Protein AF-A0A9D2ZS57-F1 (afdb_monomer)

pLDDT: mean 77.88, std 12.22, range [49.91, 93.81]

Organism: NCBI:txid2840479

Radius of gyration: 22.68 Å; Cα contacts (8 Å, |Δi|>4): 188; chains: 1; bounding box: 76×27×62 Å

Nearest PDB structures (foldseek):
  6ied-assembly1_A  TM=7.450E-01  e=1.638E-02  Bacillus subtilis subsp. subtilis str. 168

InterPro domains:
  IPR050450 COX15/CtaA Heme A synthase, prokaryotes [PTHR35457] (25-195)

Sequence (197 aa):
MPTTHTPTAGTYRPASLGEKLIPRSYTRWVKQTAWAVAIANIVLIISGGVVRLTGSGLGCDAWPRCTSDGSWTTTPEMGIHGMVEFGNRLLTFVLVAVTVIAFLAVLRVVFPERVTLGRFIWGLLVGSRSESFRAQGLGAWLESRGFVAPRSRYSDLFNLTLLLLWGIPVQAVVGGISVWLRLNPWMITAHYMLSAL

Structure (mmCIF, N/CA/C/O backbone):
data_AF-A0A9D2ZS57-F1
#
_entry.id   AF-A0A9D2ZS57-F1
#
loop_
_atom_site.group_PDB
_atom_site.id
_atom_site.type_symbol
_atom_site.label_atom_id
_atom_site.label_alt_id
_atom_site.label_comp_id
_atom_site.label_asym_id
_atom_site.label_entity_id
_atom_site.label_seq_id
_atom_site.pdbx_PDB_ins_code
_atom_site.Cartn_x
_atom_site.Cartn_y
_atom_site.Cartn_z
_atom_site.occupancy
_atom_site.B_iso_or_equiv
_atom_site.auth_seq_id
_atom_site.auth_comp_id
_atom_site.auth_asym_id
_atom_site.auth_atom_id
_atom_site.pdbx_PDB_model_num
ATOM 1 N N . MET A 1 1 ? -54.879 -4.687 34.427 1.00 52.66 1 MET A N 1
ATOM 2 C CA . MET A 1 1 ? -54.829 -3.964 33.138 1.00 52.66 1 MET A CA 1
ATOM 3 C C . MET A 1 1 ? -53.404 -4.048 32.609 1.00 52.66 1 MET A C 1
ATOM 5 O O . MET A 1 1 ? -52.515 -3.621 33.335 1.00 52.66 1 MET A O 1
ATOM 9 N N . PRO A 1 2 ? -53.151 -4.645 31.434 1.00 56.78 2 PRO A N 1
ATOM 10 C CA . PRO A 1 2 ? -51.823 -4.640 30.833 1.00 56.78 2 PRO A CA 1
ATOM 11 C C . PRO A 1 2 ? -51.592 -3.293 30.136 1.00 56.78 2 PRO A C 1
ATOM 13 O O . PRO A 1 2 ? -52.399 -2.867 29.314 1.00 56.78 2 PRO A O 1
ATOM 16 N N . THR A 1 3 ? -50.510 -2.602 30.485 1.00 56.06 3 THR A N 1
ATOM 17 C CA . THR A 1 3 ? -50.085 -1.365 29.82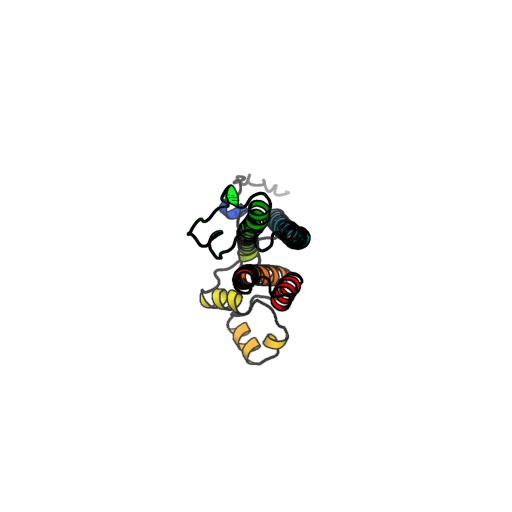4 1.00 56.06 3 THR A CA 1
ATOM 18 C C . THR A 1 3 ? -49.483 -1.702 28.461 1.00 56.06 3 THR A C 1
ATOM 20 O O . THR A 1 3 ? -48.354 -2.181 28.366 1.00 56.06 3 THR A O 1
ATOM 23 N N . THR A 1 4 ? -50.237 -1.470 27.389 1.00 54.38 4 THR A N 1
ATOM 24 C CA . THR A 1 4 ? -49.726 -1.479 26.014 1.00 54.38 4 THR A CA 1
ATOM 25 C C . THR A 1 4 ? -48.752 -0.318 25.825 1.00 54.38 4 THR A C 1
ATOM 27 O O . THR A 1 4 ? -49.162 0.833 25.700 1.00 54.38 4 THR A O 1
ATOM 30 N N . HIS A 1 5 ? -47.453 -0.615 25.802 1.00 53.47 5 HIS A N 1
ATOM 31 C CA . HIS A 1 5 ? -46.443 0.319 25.312 1.00 53.47 5 HIS A CA 1
ATOM 32 C C . HIS A 1 5 ? -46.501 0.344 23.782 1.00 53.47 5 HIS A C 1
ATOM 34 O O . HIS A 1 5 ? -46.046 -0.587 23.122 1.00 53.47 5 HIS A O 1
ATOM 40 N N . THR A 1 6 ? -47.078 1.402 23.214 1.00 61.78 6 THR A N 1
ATOM 41 C CA . THR A 1 6 ? -46.990 1.695 21.779 1.00 61.78 6 THR A CA 1
ATOM 42 C C . THR A 1 6 ? -45.524 1.966 21.424 1.00 61.78 6 THR A C 1
ATOM 44 O O . THR A 1 6 ? -44.944 2.896 21.991 1.00 61.78 6 THR A O 1
ATOM 47 N N . PRO A 1 7 ? -44.894 1.206 20.508 1.00 61.19 7 PRO A N 1
ATOM 48 C CA . PRO A 1 7 ? -43.562 1.536 20.021 1.00 61.19 7 PRO A CA 1
ATOM 49 C C . PRO A 1 7 ? -43.639 2.876 19.287 1.00 61.19 7 PRO A C 1
ATOM 51 O O . PRO A 1 7 ? -44.330 2.999 18.274 1.00 61.19 7 PRO A O 1
ATOM 54 N N . THR A 1 8 ? -42.963 3.901 19.802 1.00 61.66 8 THR A N 1
ATOM 55 C CA . THR A 1 8 ? -42.765 5.156 19.078 1.00 61.66 8 THR A CA 1
ATOM 56 C C . THR A 1 8 ? -42.057 4.834 17.767 1.00 61.66 8 THR A C 1
ATOM 58 O O . THR A 1 8 ? -40.971 4.253 17.763 1.00 61.66 8 THR A O 1
ATOM 61 N N . ALA A 1 9 ? -42.692 5.174 16.644 1.00 58.22 9 ALA A N 1
ATOM 62 C CA . ALA A 1 9 ? -42.120 5.022 15.315 1.00 58.22 9 ALA A CA 1
ATOM 63 C C . ALA A 1 9 ? -40.869 5.908 15.208 1.00 58.22 9 ALA A C 1
ATOM 65 O O . ALA A 1 9 ? -40.945 7.094 14.891 1.00 58.22 9 ALA A O 1
ATOM 66 N N . GLY A 1 10 ? -39.711 5.340 15.548 1.00 56.25 10 GLY A N 1
ATOM 67 C CA . GLY A 1 10 ? -38.422 5.989 15.378 1.00 56.25 10 GLY A CA 1
ATOM 68 C C . GLY A 1 10 ? -38.218 6.282 13.899 1.00 56.25 10 GLY A C 1
ATOM 69 O O . GLY A 1 10 ? -38.271 5.379 13.065 1.00 56.25 10 GLY A O 1
ATOM 70 N N . THR A 1 11 ? -38.005 7.550 13.568 1.00 65.31 11 THR A N 1
ATOM 71 C CA . THR A 1 11 ? -37.640 7.977 12.221 1.00 65.31 11 THR A CA 1
ATOM 72 C C . THR A 1 11 ? -36.363 7.249 11.806 1.00 65.31 11 THR A C 1
ATOM 74 O O . THR A 1 11 ? -35.282 7.496 12.342 1.00 65.31 11 THR A O 1
ATOM 77 N N . TYR A 1 12 ? -36.475 6.316 10.857 1.00 61.84 12 TYR A N 1
ATOM 78 C CA . TYR A 1 12 ? -35.313 5.668 10.258 1.00 61.84 12 TYR A CA 1
ATOM 79 C C . TYR A 1 12 ? -34.526 6.726 9.482 1.00 61.84 12 TYR A C 1
ATOM 81 O O . TYR A 1 12 ? -34.858 7.069 8.348 1.00 61.84 12 TYR A O 1
ATOM 89 N N . ARG A 1 13 ? -33.493 7.292 10.112 1.00 75.56 13 ARG A N 1
ATOM 90 C CA . ARG A 1 13 ? -32.549 8.167 9.425 1.00 75.56 13 ARG A CA 1
ATOM 91 C C . ARG A 1 13 ? -31.560 7.272 8.675 1.00 75.56 13 ARG A C 1
ATOM 93 O O . ARG A 1 13 ? -30.835 6.520 9.331 1.00 75.56 13 ARG A O 1
ATOM 100 N N . PRO A 1 14 ? -31.497 7.322 7.332 1.00 71.12 14 PRO A N 1
ATOM 101 C CA . PRO A 1 14 ? -30.455 6.606 6.615 1.00 71.12 14 PRO A CA 1
ATOM 102 C C . PRO A 1 14 ? -29.098 7.120 7.104 1.00 71.12 14 PRO A C 1
ATOM 104 O O . PRO A 1 14 ? -28.880 8.331 7.177 1.00 71.12 14 PRO A O 1
ATOM 107 N N . ALA A 1 15 ? -28.207 6.196 7.468 1.00 71.31 15 ALA A N 1
ATOM 108 C CA . ALA A 1 15 ? -26.874 6.540 7.950 1.00 71.31 15 ALA A CA 1
ATOM 109 C C . ALA A 1 15 ? -26.169 7.462 6.944 1.00 71.31 15 ALA A C 1
ATOM 111 O O . ALA A 1 15 ? -26.121 7.168 5.741 1.00 71.31 15 ALA A O 1
ATOM 112 N N . SER A 1 16 ? -25.631 8.572 7.442 1.00 81.69 16 SER A N 1
ATOM 113 C CA . SER A 1 16 ? -24.873 9.538 6.651 1.00 81.69 16 SER A CA 1
ATOM 114 C C . SER A 1 16 ? -23.608 8.898 6.063 1.00 81.69 16 SER A C 1
ATOM 116 O O . SER A 1 16 ? -23.093 7.903 6.581 1.00 81.69 16 SER A O 1
ATOM 118 N N . LEU A 1 17 ? -23.070 9.469 4.979 1.00 75.12 17 LEU A N 1
ATOM 119 C CA . LEU A 1 17 ? -21.852 8.958 4.335 1.00 75.12 17 LEU A CA 1
ATOM 120 C C . LEU A 1 17 ? -20.677 8.861 5.329 1.00 75.12 17 LEU A C 1
ATOM 122 O O . LEU A 1 17 ? -19.922 7.895 5.293 1.00 75.12 17 LEU A O 1
ATOM 126 N N . GLY A 1 18 ? -20.574 9.808 6.267 1.00 72.50 18 GLY A N 1
ATOM 127 C CA . GLY A 1 18 ? -19.554 9.802 7.318 1.00 72.50 18 GLY A CA 1
ATOM 128 C C . GLY A 1 18 ? -19.718 8.676 8.345 1.00 72.50 18 GLY A C 1
ATOM 129 O O . GLY A 1 18 ? -18.720 8.112 8.788 1.00 72.50 18 GLY A O 1
ATOM 130 N N . GLU A 1 19 ? -20.953 8.304 8.692 1.00 72.50 19 GLU A N 1
ATOM 131 C CA . GLU A 1 19 ? -21.234 7.160 9.578 1.00 72.50 19 GLU A CA 1
ATOM 132 C C . GLU A 1 19 ? -20.977 5.819 8.883 1.00 72.50 19 GLU A C 1
ATOM 134 O O . GLU A 1 19 ? -20.578 4.855 9.535 1.00 72.50 19 GLU A O 1
ATOM 139 N N . LYS A 1 20 ? -21.164 5.765 7.558 1.00 72.88 20 LYS A N 1
ATOM 140 C CA . LYS A 1 20 ? -20.837 4.589 6.741 1.00 72.88 20 LYS A CA 1
ATOM 141 C C . LYS A 1 20 ? -19.330 4.419 6.545 1.00 72.88 20 LYS A C 1
ATOM 143 O O . LYS A 1 20 ? -18.831 3.312 6.706 1.00 72.88 20 LYS A O 1
ATOM 148 N N . LEU A 1 21 ? -18.618 5.500 6.216 1.00 72.31 21 LEU A N 1
ATOM 149 C CA . LEU A 1 21 ? -17.170 5.477 5.976 1.00 72.31 21 LEU A CA 1
ATOM 150 C C . LEU A 1 21 ? -16.369 5.219 7.257 1.00 72.31 21 LEU A C 1
ATOM 152 O O . LEU A 1 21 ? -15.302 4.612 7.192 1.00 72.31 21 LEU A O 1
ATOM 156 N N . ILE A 1 22 ? -16.874 5.674 8.411 1.00 69.12 22 ILE A N 1
ATOM 157 C CA . ILE A 1 22 ? -16.157 5.626 9.689 1.00 69.12 22 ILE A CA 1
ATOM 158 C C . ILE A 1 22 ? -17.071 5.059 10.799 1.00 69.12 22 ILE A C 1
ATOM 160 O O . ILE A 1 22 ? -17.586 5.817 11.635 1.00 69.12 22 ILE A O 1
ATOM 164 N N . PRO A 1 23 ? -17.299 3.733 10.811 1.00 70.19 23 PRO A N 1
ATOM 165 C CA . PRO A 1 23 ? -18.228 3.084 11.730 1.00 70.19 23 PRO A CA 1
ATOM 166 C C . PRO A 1 23 ? -17.690 3.037 13.171 1.00 70.19 23 PRO A C 1
ATOM 168 O O . PRO A 1 23 ? -16.486 2.982 13.409 1.00 70.19 23 PRO A O 1
ATOM 171 N N . ARG A 1 24 ? -18.599 3.034 14.155 1.00 67.56 24 ARG A N 1
ATOM 172 C CA . ARG A 1 24 ? -18.273 2.865 15.592 1.00 67.56 24 ARG A CA 1
ATOM 173 C C . ARG A 1 24 ? -18.326 1.409 16.066 1.00 67.56 24 ARG A C 1
ATOM 175 O O . ARG A 1 24 ? -17.955 1.111 17.193 1.00 67.56 24 ARG A O 1
ATOM 182 N N . SER A 1 25 ? -18.810 0.505 15.221 1.00 72.88 25 SER A N 1
ATOM 183 C CA . SER A 1 25 ? -18.917 -0.929 15.489 1.00 72.88 25 SER A CA 1
ATOM 184 C C . SER A 1 25 ? -18.371 -1.731 14.309 1.00 72.88 25 SER A C 1
ATOM 186 O O . SER A 1 25 ? -18.187 -1.205 13.208 1.00 72.88 25 SER A O 1
ATOM 188 N N . TYR A 1 26 ? -18.103 -3.018 14.527 1.00 78.56 26 TYR A N 1
ATOM 189 C CA . TYR A 1 26 ? -17.683 -3.911 13.453 1.00 78.56 26 TYR A CA 1
ATOM 190 C C . TYR A 1 26 ? -18.833 -4.121 12.460 1.00 78.56 26 TYR A C 1
ATOM 192 O O . TYR A 1 26 ? -19.817 -4.802 12.749 1.00 78.56 26 TYR A O 1
ATOM 200 N N . THR A 1 27 ? -18.714 -3.513 11.284 1.00 83.56 27 THR A N 1
ATOM 201 C CA . THR A 1 27 ? -19.718 -3.566 10.215 1.00 83.56 27 THR A CA 1
ATOM 202 C C . THR A 1 27 ? -19.194 -4.345 9.009 1.00 83.56 27 THR A C 1
ATOM 204 O O . THR A 1 27 ? -18.003 -4.643 8.896 1.00 83.56 27 THR A O 1
ATOM 207 N N . ARG A 1 28 ? -20.082 -4.647 8.050 1.00 85.94 28 ARG A N 1
ATOM 208 C CA . ARG A 1 28 ? -19.690 -5.249 6.762 1.00 85.94 28 ARG A CA 1
ATOM 209 C C . ARG A 1 28 ? -18.656 -4.401 6.012 1.00 85.94 28 ARG A C 1
ATOM 211 O O . ARG A 1 28 ? -17.811 -4.977 5.340 1.00 85.94 28 ARG A O 1
ATOM 218 N N . TRP A 1 29 ? -18.685 -3.078 6.186 1.00 82.50 29 TRP A N 1
ATOM 219 C CA . TRP A 1 29 ? -17.712 -2.149 5.609 1.00 82.50 29 TRP A CA 1
ATOM 220 C C . TRP A 1 29 ? -16.282 -2.450 6.071 1.00 82.50 29 TRP A C 1
ATOM 222 O O . TRP A 1 29 ? -15.411 -2.657 5.236 1.00 82.50 29 TRP A O 1
ATOM 232 N N . VAL A 1 30 ? -16.061 -2.606 7.384 1.00 84.25 30 VAL A N 1
ATOM 233 C CA . VAL A 1 30 ? -14.742 -2.956 7.954 1.00 84.25 30 VAL A CA 1
ATOM 234 C C . VAL A 1 30 ? -14.229 -4.285 7.388 1.00 84.25 30 VAL A C 1
ATOM 236 O O . VAL A 1 30 ? -13.050 -4.429 7.066 1.00 84.25 30 VAL A O 1
ATOM 239 N N . LYS A 1 31 ? -15.124 -5.268 7.226 1.00 86.88 31 LYS A N 1
ATOM 240 C CA . LYS A 1 31 ? -14.785 -6.559 6.615 1.00 86.88 31 LYS A CA 1
ATOM 241 C C . LYS A 1 31 ? -14.415 -6.407 5.135 1.00 86.88 31 LYS A C 1
ATOM 243 O O . LYS A 1 31 ? -13.444 -7.012 4.696 1.00 86.88 31 LYS A O 1
ATOM 248 N N . GLN A 1 32 ? -15.169 -5.614 4.375 1.00 89.81 32 GLN A N 1
ATOM 249 C CA . GLN A 1 32 ? -14.912 -5.363 2.954 1.00 89.81 32 GLN A CA 1
ATOM 250 C C . GLN A 1 32 ? -13.582 -4.641 2.736 1.00 89.81 32 GLN A C 1
ATOM 252 O O . GLN A 1 32 ? -12.816 -5.061 1.877 1.00 89.81 32 GLN A O 1
ATOM 257 N N . THR A 1 33 ? -13.269 -3.619 3.536 1.00 89.44 33 THR A N 1
ATOM 258 C CA . THR A 1 33 ? -11.987 -2.908 3.445 1.00 89.44 33 THR A CA 1
ATOM 259 C C . THR A 1 33 ? -10.815 -3.818 3.804 1.00 89.44 33 THR A C 1
ATOM 261 O O . THR A 1 33 ? -9.792 -3.773 3.134 1.00 89.44 33 THR A O 1
ATOM 264 N N . ALA A 1 34 ? -10.969 -4.702 4.797 1.00 88.19 34 ALA A N 1
ATOM 265 C CA . ALA A 1 34 ? -9.939 -5.685 5.137 1.00 88.19 34 ALA A CA 1
ATOM 266 C C . ALA A 1 34 ? -9.680 -6.681 3.990 1.00 88.19 34 ALA A C 1
ATOM 268 O O . ALA A 1 34 ? -8.528 -6.921 3.632 1.00 88.19 34 ALA A O 1
ATOM 269 N N . TRP A 1 35 ? -10.737 -7.217 3.367 1.00 91.69 35 TRP A N 1
ATOM 270 C CA . TRP A 1 35 ? -10.593 -8.074 2.183 1.00 91.69 35 TRP A CA 1
ATOM 271 C C . TRP A 1 35 ? -10.002 -7.325 0.989 1.00 91.69 35 TRP A C 1
ATOM 273 O O . TRP A 1 35 ? -9.162 -7.883 0.291 1.00 91.69 35 TRP A O 1
ATOM 283 N N . ALA A 1 36 ? -10.390 -6.067 0.774 1.00 92.69 36 ALA A N 1
ATOM 284 C CA . ALA A 1 36 ? -9.836 -5.239 -0.291 1.00 92.69 36 ALA A CA 1
ATOM 285 C C . ALA A 1 36 ? -8.325 -5.026 -0.114 1.00 92.69 36 ALA A C 1
ATOM 287 O O . ALA A 1 36 ? -7.582 -5.190 -1.076 1.00 92.69 36 ALA A O 1
ATOM 288 N N . VAL A 1 37 ? -7.864 -4.739 1.110 1.00 91.69 37 VAL A N 1
ATOM 289 C CA . VAL A 1 37 ? -6.430 -4.645 1.432 1.00 91.69 37 VAL A CA 1
ATOM 290 C C . VAL A 1 37 ? -5.715 -5.967 1.157 1.00 91.69 37 VAL A C 1
ATOM 292 O O . VAL A 1 37 ? -4.665 -5.965 0.520 1.00 91.69 37 VAL A O 1
ATOM 295 N N . ALA A 1 38 ? -6.273 -7.095 1.609 1.00 91.12 38 ALA A N 1
ATOM 296 C CA . ALA A 1 38 ? -5.661 -8.409 1.419 1.00 91.12 38 ALA A CA 1
ATOM 297 C C . ALA A 1 38 ? -5.527 -8.771 -0.070 1.00 91.12 38 ALA A C 1
ATOM 299 O O . ALA A 1 38 ? -4.453 -9.160 -0.520 1.00 91.12 38 ALA A O 1
ATOM 300 N N . ILE A 1 39 ? -6.597 -8.584 -0.847 1.00 93.81 39 ILE A N 1
ATOM 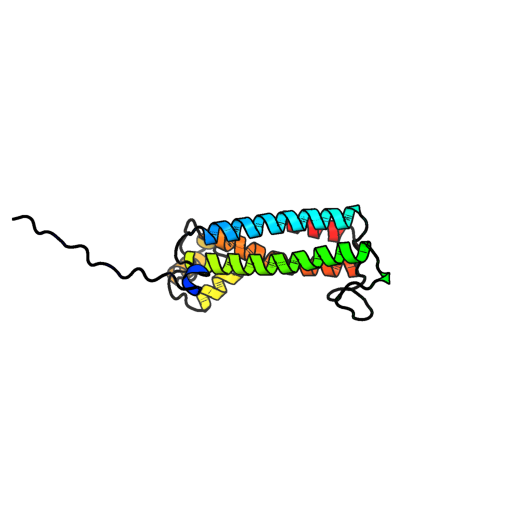301 C CA . ILE A 1 39 ? -6.604 -8.846 -2.291 1.00 93.81 39 ILE A CA 1
ATOM 302 C C . ILE A 1 39 ? -5.625 -7.912 -3.008 1.00 93.81 39 ILE A C 1
ATOM 304 O O . ILE A 1 39 ? -4.839 -8.381 -3.826 1.00 93.81 39 ILE A O 1
ATOM 308 N N . ALA A 1 40 ? -5.630 -6.615 -2.688 1.00 92.38 40 ALA A N 1
ATOM 309 C CA . ALA A 1 40 ? -4.718 -5.652 -3.300 1.00 92.38 40 ALA A CA 1
ATOM 310 C C . ALA A 1 40 ? -3.244 -5.984 -3.007 1.00 92.38 40 ALA A C 1
ATOM 312 O O . ALA A 1 40 ? -2.419 -5.890 -3.911 1.00 92.38 40 ALA A O 1
ATOM 313 N N . ASN A 1 41 ? -2.917 -6.441 -1.792 1.00 91.06 41 ASN A N 1
ATOM 314 C CA . ASN A 1 41 ? -1.573 -6.923 -1.455 1.00 91.06 41 ASN A CA 1
ATOM 315 C C . ASN A 1 41 ? -1.184 -8.164 -2.266 1.00 91.06 41 ASN A C 1
ATOM 317 O O . ASN A 1 41 ? -0.101 -8.205 -2.839 1.00 91.06 41 ASN A O 1
ATOM 321 N N . ILE A 1 42 ? -2.072 -9.160 -2.359 1.00 91.44 42 ILE A N 1
ATOM 322 C CA . ILE A 1 42 ? -1.824 -10.374 -3.152 1.00 91.44 42 ILE A CA 1
ATOM 323 C C . ILE A 1 42 ? -1.567 -10.012 -4.618 1.00 91.44 42 ILE A C 1
ATOM 325 O O . ILE A 1 42 ? -0.602 -10.490 -5.212 1.00 91.44 42 ILE A O 1
ATOM 329 N N . VAL A 1 43 ? -2.401 -9.141 -5.190 1.00 92.88 43 VAL A N 1
ATOM 330 C CA . VAL A 1 43 ? -2.237 -8.658 -6.565 1.00 92.88 43 VAL A CA 1
ATOM 331 C C . VAL A 1 43 ? -0.896 -7.946 -6.733 1.00 92.88 43 VAL A C 1
ATOM 333 O O . VAL A 1 43 ? -0.208 -8.230 -7.708 1.00 92.88 43 VAL A O 1
ATOM 336 N N . LEU A 1 44 ? -0.499 -7.093 -5.783 1.00 90.88 44 LEU A N 1
ATOM 337 C CA . LEU A 1 44 ? 0.778 -6.376 -5.823 1.00 90.88 44 LEU A CA 1
ATOM 338 C C . LEU A 1 44 ? 1.988 -7.325 -5.765 1.00 90.88 44 LEU A C 1
ATOM 340 O O . LEU A 1 44 ? 2.953 -7.154 -6.507 1.00 90.88 44 LEU A O 1
ATOM 344 N N . ILE A 1 45 ? 1.938 -8.351 -4.912 1.00 89.44 45 ILE A N 1
ATOM 345 C CA . ILE A 1 45 ? 3.003 -9.359 -4.804 1.00 89.44 45 ILE A CA 1
ATOM 346 C C . ILE A 1 45 ? 3.123 -10.147 -6.113 1.00 89.44 45 ILE A C 1
ATOM 348 O O . ILE A 1 45 ? 4.225 -10.334 -6.630 1.00 89.44 45 ILE A O 1
ATOM 352 N N . ILE A 1 46 ? 1.992 -10.583 -6.679 1.00 91.38 46 ILE A N 1
ATOM 353 C CA . ILE A 1 46 ? 1.970 -11.319 -7.947 1.00 91.38 46 ILE A CA 1
ATOM 354 C C . ILE A 1 46 ? 2.471 -10.431 -9.091 1.00 91.38 46 ILE A C 1
ATOM 356 O O . ILE A 1 46 ? 3.306 -10.880 -9.876 1.00 91.38 46 ILE A O 1
ATOM 360 N N . SER A 1 47 ? 2.024 -9.173 -9.183 1.00 92.56 47 SER A N 1
ATOM 361 C CA . SER A 1 47 ? 2.486 -8.245 -10.222 1.00 92.56 47 SER A CA 1
ATOM 362 C C . SER A 1 47 ? 3.977 -7.942 -10.097 1.00 92.56 47 SER A C 1
ATOM 364 O O . SER A 1 47 ? 4.673 -7.920 -11.111 1.00 92.56 47 SER A O 1
ATOM 366 N N . GLY A 1 48 ? 4.501 -7.801 -8.876 1.00 89.06 48 GLY A N 1
ATOM 367 C CA . GLY A 1 48 ? 5.939 -7.679 -8.633 1.00 89.06 48 GLY A CA 1
ATOM 368 C C . GLY A 1 48 ? 6.717 -8.915 -9.098 1.00 89.06 48 GLY A C 1
ATOM 369 O O . GLY A 1 48 ? 7.778 -8.791 -9.718 1.00 89.06 48 GLY A O 1
ATOM 370 N N . GLY A 1 49 ? 6.156 -10.109 -8.875 1.00 88.81 49 GLY A N 1
ATOM 371 C CA . GLY A 1 49 ? 6.683 -11.370 -9.398 1.00 88.81 49 GLY A CA 1
ATOM 372 C C . GLY A 1 49 ? 6.731 -11.387 -10.925 1.00 88.81 49 GLY A C 1
ATOM 373 O O . GLY A 1 49 ? 7.757 -11.741 -11.505 1.00 88.81 49 GLY A O 1
ATOM 374 N N . VAL A 1 50 ? 5.663 -10.924 -11.581 1.00 91.62 50 VAL A N 1
ATOM 375 C CA . VAL A 1 50 ? 5.607 -10.785 -13.044 1.00 91.62 50 VAL A CA 1
ATOM 376 C C . VAL A 1 50 ? 6.695 -9.835 -13.539 1.00 91.62 50 VAL A C 1
ATOM 378 O O . VAL A 1 50 ? 7.478 -10.245 -14.387 1.00 91.62 50 VAL A O 1
ATOM 381 N N . VAL A 1 51 ? 6.824 -8.629 -12.968 1.00 90.81 51 VAL A N 1
ATOM 382 C CA . VAL A 1 51 ? 7.872 -7.649 -13.333 1.00 90.81 51 VAL A CA 1
ATOM 383 C C . VAL A 1 51 ? 9.267 -8.280 -13.283 1.00 90.81 51 VAL A C 1
ATOM 385 O O . VAL A 1 51 ? 10.097 -8.039 -14.162 1.00 90.81 51 VAL A O 1
ATOM 388 N N . ARG A 1 52 ? 9.535 -9.108 -12.266 1.00 87.56 52 ARG A N 1
ATOM 389 C CA . ARG A 1 52 ? 10.815 -9.808 -12.118 1.00 87.56 52 ARG A CA 1
ATOM 390 C C . ARG A 1 52 ? 11.002 -10.898 -13.172 1.00 87.56 52 ARG A C 1
ATOM 392 O O . ARG A 1 52 ? 12.072 -10.960 -13.772 1.00 87.56 52 ARG A O 1
ATOM 399 N N . LEU A 1 53 ? 9.995 -11.745 -13.381 1.00 87.88 53 LEU A N 1
ATOM 400 C CA . LEU A 1 53 ? 10.053 -12.870 -14.322 1.00 87.88 53 LEU A CA 1
ATOM 401 C C . LEU A 1 53 ? 10.117 -12.414 -15.784 1.00 87.88 53 LEU A C 1
ATOM 403 O O . LEU A 1 53 ? 10.710 -13.103 -16.608 1.00 87.88 53 LEU A O 1
ATOM 407 N N . THR A 1 54 ? 9.560 -11.245 -16.103 1.00 89.38 54 THR A N 1
ATOM 408 C CA . THR A 1 54 ? 9.616 -10.652 -17.446 1.00 89.38 54 THR A CA 1
ATOM 409 C C . THR A 1 54 ? 10.843 -9.767 -17.668 1.00 89.38 54 THR A C 1
ATOM 411 O O . THR A 1 54 ? 10.989 -9.208 -18.751 1.00 89.38 54 THR A O 1
ATOM 414 N N . GLY A 1 55 ? 11.705 -9.582 -16.661 1.00 84.19 55 GLY A N 1
ATOM 415 C CA . GLY A 1 55 ? 12.852 -8.672 -16.746 1.00 84.19 55 GLY A CA 1
ATOM 416 C C . GLY A 1 55 ? 12.473 -7.187 -16.831 1.00 84.19 55 GLY A C 1
ATOM 417 O O . GLY A 1 55 ? 13.324 -6.357 -17.127 1.00 84.19 55 GLY A O 1
ATOM 418 N N . SER A 1 56 ? 11.218 -6.831 -16.539 1.00 89.00 56 SER A N 1
ATOM 419 C CA . SER A 1 56 ? 10.693 -5.463 -16.652 1.00 89.00 56 SER A CA 1
ATOM 420 C C . SER A 1 56 ? 11.109 -4.539 -15.503 1.00 89.00 56 SER A C 1
ATOM 422 O O . SER A 1 56 ? 10.634 -3.418 -15.444 1.00 89.00 56 SER A O 1
ATOM 424 N N . GLY A 1 57 ? 11.962 -4.977 -14.573 1.00 80.12 57 GLY A N 1
ATOM 425 C CA . GLY A 1 57 ? 12.338 -4.190 -13.386 1.00 80.12 57 GLY A CA 1
ATOM 426 C C . GLY A 1 57 ? 13.204 -2.948 -13.647 1.00 80.12 57 GLY A C 1
ATOM 427 O O . GLY A 1 57 ? 13.573 -2.278 -12.690 1.00 80.12 57 GLY A O 1
ATOM 428 N N . LEU A 1 58 ? 13.573 -2.689 -14.905 1.00 82.50 58 LEU A N 1
ATOM 429 C CA . LEU A 1 58 ? 14.249 -1.469 -15.376 1.00 82.50 58 LEU A CA 1
ATOM 430 C C . LEU A 1 58 ? 13.447 -0.786 -16.502 1.00 82.50 58 LEU A C 1
ATOM 432 O O . LEU A 1 58 ? 14.011 -0.059 -17.314 1.00 82.50 58 LEU A O 1
ATOM 436 N N . GLY A 1 59 ? 12.147 -1.073 -16.605 1.00 83.94 59 GLY A N 1
ATOM 437 C CA . GLY A 1 59 ? 11.247 -0.446 -17.569 1.00 83.94 59 GLY A CA 1
ATOM 438 C C . GLY A 1 59 ? 11.002 1.044 -17.298 1.00 83.94 59 GLY A C 1
ATOM 439 O O . GLY A 1 59 ? 10.694 1.769 -18.234 1.00 83.94 59 GLY A O 1
ATOM 440 N N . CYS A 1 60 ? 11.159 1.498 -16.053 1.00 87.62 60 CYS A N 1
ATOM 441 C CA . CYS A 1 60 ? 11.275 2.900 -15.654 1.00 87.62 60 CYS A CA 1
ATOM 442 C C . CYS A 1 60 ? 12.683 3.112 -15.065 1.00 87.62 60 CYS A C 1
ATOM 444 O O . CYS A 1 60 ? 12.997 2.605 -13.986 1.00 87.62 60 CYS A O 1
ATOM 446 N N . ASP A 1 61 ? 13.539 3.866 -15.754 1.00 86.88 61 ASP A N 1
ATOM 447 C CA . ASP A 1 61 ? 14.953 4.054 -15.390 1.00 86.88 61 ASP A CA 1
ATOM 448 C C . ASP A 1 61 ? 15.176 5.043 -14.228 1.00 86.88 61 ASP A C 1
ATOM 450 O O . ASP A 1 61 ? 16.282 5.140 -13.689 1.00 86.88 61 ASP A O 1
ATOM 454 N N . ALA A 1 62 ? 14.127 5.752 -13.805 1.00 87.00 62 ALA A N 1
ATOM 455 C CA . ALA A 1 62 ? 14.169 6.682 -12.689 1.00 87.00 62 ALA A CA 1
ATOM 456 C C . ALA A 1 62 ? 13.161 6.336 -11.589 1.00 87.00 62 ALA A C 1
ATOM 458 O O . ALA A 1 62 ? 12.234 5.537 -11.740 1.00 87.00 62 ALA A O 1
ATOM 459 N N . TRP A 1 63 ? 13.361 6.977 -10.442 1.00 86.31 63 TRP A N 1
ATOM 460 C CA . TRP A 1 63 ? 12.427 7.044 -9.324 1.00 86.31 63 TRP A CA 1
ATOM 461 C C . TRP A 1 63 ? 12.675 8.377 -8.604 1.00 86.31 63 TRP A C 1
ATOM 463 O O . TRP A 1 63 ? 13.840 8.768 -8.497 1.00 86.31 63 TRP A O 1
ATOM 473 N N . PRO A 1 64 ? 11.652 9.125 -8.141 1.00 86.06 64 PRO A N 1
ATOM 474 C CA . PRO A 1 64 ? 10.211 8.817 -8.095 1.00 86.06 64 PRO A CA 1
ATOM 475 C C . PRO A 1 64 ? 9.449 9.016 -9.415 1.00 86.06 64 PRO A C 1
ATOM 477 O O . PRO A 1 64 ? 8.294 8.608 -9.526 1.00 86.06 64 PRO A O 1
ATOM 480 N N . ARG A 1 65 ? 10.080 9.625 -10.420 1.00 88.62 65 ARG A N 1
ATOM 481 C CA . ARG A 1 65 ? 9.554 9.693 -11.795 1.00 88.62 65 ARG A CA 1
ATOM 482 C C . ARG A 1 65 ? 9.702 8.340 -12.493 1.00 88.62 65 ARG A C 1
ATOM 484 O O . ARG A 1 65 ? 10.354 7.467 -11.935 1.00 88.62 65 ARG A O 1
ATOM 491 N N . CYS A 1 66 ? 9.087 8.131 -13.657 1.00 87.50 66 CYS A N 1
ATOM 492 C CA . CYS A 1 66 ? 9.329 6.898 -14.420 1.00 87.50 66 CYS A CA 1
ATOM 493 C C . CYS A 1 66 ? 10.614 7.021 -15.249 1.00 87.50 66 CYS A C 1
ATOM 495 O O . CYS A 1 66 ? 11.362 6.054 -15.337 1.00 87.50 66 CYS A O 1
ATOM 497 N N . THR A 1 67 ? 10.906 8.213 -15.773 1.00 88.06 67 THR A N 1
ATOM 498 C CA . THR A 1 67 ? 12.059 8.445 -16.646 1.00 88.06 67 THR A CA 1
ATOM 499 C C . THR A 1 67 ? 13.050 9.468 -16.085 1.00 88.06 67 THR A C 1
ATOM 501 O O . THR A 1 67 ? 12.685 10.382 -15.332 1.00 88.06 67 THR A O 1
ATOM 504 N N . SER A 1 68 ? 14.319 9.330 -16.466 1.00 85.50 68 SER A N 1
ATOM 505 C CA . SER A 1 68 ? 15.409 10.239 -16.090 1.00 85.50 68 SER A CA 1
ATOM 506 C C . SER A 1 68 ? 15.287 11.643 -16.706 1.00 85.50 68 SER A C 1
ATOM 508 O O . SER A 1 68 ? 15.720 12.619 -16.091 1.00 85.50 68 SER A O 1
ATOM 510 N N . ASP A 1 69 ? 14.622 11.769 -17.857 1.00 84.81 69 ASP A N 1
ATOM 511 C CA . ASP A 1 69 ? 14.313 13.042 -18.530 1.00 84.81 69 ASP A CA 1
ATOM 512 C C . ASP A 1 69 ? 13.177 13.843 -17.855 1.00 84.81 69 ASP A C 1
ATOM 514 O O . ASP A 1 69 ? 12.989 15.027 -18.133 1.00 84.81 69 ASP A O 1
ATOM 518 N N . GLY A 1 70 ? 12.453 13.233 -16.909 1.00 86.12 70 GLY A N 1
ATOM 519 C CA . GLY A 1 70 ? 11.456 13.904 -16.083 1.00 86.12 70 GLY A CA 1
ATOM 520 C C . GLY A 1 70 ? 9.994 13.525 -16.335 1.00 86.12 70 GLY A C 1
ATOM 521 O O . GLY A 1 70 ? 9.122 14.120 -15.694 1.00 86.12 70 GLY A O 1
ATOM 522 N N . SER A 1 71 ? 9.698 12.543 -17.188 1.00 88.81 71 SER A N 1
ATOM 523 C CA . SER A 1 71 ? 8.337 12.021 -17.361 1.00 88.81 71 SER A CA 1
ATOM 524 C C . SER A 1 71 ? 7.857 11.206 -16.151 1.00 88.81 71 SER A C 1
ATOM 526 O O . SER A 1 71 ? 8.553 10.365 -15.571 1.00 88.81 71 SER A O 1
ATOM 528 N N . TRP A 1 72 ? 6.601 11.441 -15.773 1.00 86.94 72 TRP A N 1
ATOM 529 C CA . TRP A 1 72 ? 5.899 10.693 -14.725 1.00 86.94 72 TRP A CA 1
ATOM 530 C C . TRP A 1 72 ? 5.234 9.418 -15.246 1.00 86.94 72 TRP A C 1
ATOM 532 O O . TRP A 1 72 ? 4.828 8.576 -14.449 1.00 86.94 72 TRP A O 1
ATOM 542 N N . THR A 1 73 ? 5.123 9.271 -16.565 1.00 89.81 73 THR A N 1
ATOM 543 C CA . THR A 1 73 ? 4.430 8.164 -17.226 1.00 89.81 73 THR A CA 1
ATOM 544 C C . THR A 1 73 ? 5.338 7.489 -18.239 1.00 89.81 73 THR A C 1
ATOM 546 O O . THR A 1 73 ? 6.367 8.034 -18.642 1.00 89.81 73 THR A O 1
ATOM 549 N N . THR A 1 74 ? 4.933 6.303 -18.681 1.00 89.31 74 THR A N 1
ATOM 550 C CA . THR A 1 74 ? 5.647 5.574 -19.726 1.00 89.31 74 THR A CA 1
ATOM 551 C C . THR A 1 74 ? 5.608 6.329 -21.049 1.00 89.31 74 THR A C 1
ATOM 553 O O . THR A 1 74 ? 4.562 6.864 -21.419 1.00 89.31 74 THR A O 1
ATOM 556 N N . THR A 1 75 ? 6.716 6.326 -21.777 1.00 87.44 75 THR A N 1
ATOM 557 C CA . THR A 1 75 ? 6.808 6.821 -23.147 1.00 87.44 75 THR A CA 1
ATOM 558 C C . THR A 1 75 ? 6.738 5.636 -24.123 1.00 87.44 75 THR A C 1
ATOM 560 O O . THR A 1 75 ? 7.043 4.502 -23.726 1.00 87.44 75 THR A O 1
ATOM 563 N N . PRO A 1 76 ? 6.311 5.845 -25.381 1.00 86.44 76 PRO A N 1
ATOM 564 C CA . PRO A 1 76 ? 6.195 4.768 -26.368 1.00 86.44 76 PRO A CA 1
ATOM 565 C C . PRO A 1 76 ? 7.501 3.994 -26.602 1.00 86.44 76 PRO A C 1
ATOM 567 O O . PRO A 1 76 ? 7.469 2.798 -26.888 1.00 86.44 76 PRO A O 1
ATOM 570 N N . GLU A 1 77 ? 8.648 4.650 -26.429 1.00 84.69 77 GLU A N 1
ATOM 571 C CA . GLU A 1 77 ? 9.985 4.099 -26.668 1.00 84.69 77 GLU A CA 1
ATOM 572 C C . GLU A 1 77 ? 10.374 3.019 -25.644 1.00 84.69 77 GLU A C 1
ATOM 574 O O . GLU A 1 77 ? 11.186 2.149 -25.948 1.00 84.69 77 GLU A O 1
ATOM 579 N N . MET A 1 78 ? 9.768 3.025 -24.449 1.00 83.56 78 MET A N 1
ATOM 580 C CA . MET A 1 78 ? 10.020 2.030 -23.393 1.00 83.56 78 MET A CA 1
ATOM 581 C C . MET A 1 78 ? 9.222 0.725 -23.573 1.00 83.56 78 MET A C 1
ATOM 583 O O . MET A 1 78 ? 9.448 -0.260 -22.860 1.00 83.56 78 MET A O 1
ATOM 587 N N . GLY A 1 79 ? 8.284 0.701 -24.526 1.00 89.12 79 GLY A N 1
ATOM 588 C CA . GLY A 1 79 ? 7.537 -0.490 -24.919 1.00 89.12 79 GLY A CA 1
ATOM 589 C C . GLY A 1 79 ? 6.793 -1.194 -23.775 1.00 89.12 79 GLY A C 1
ATOM 590 O O . GLY A 1 79 ? 6.354 -0.592 -22.793 1.00 89.12 79 GLY A O 1
ATOM 591 N N . ILE A 1 80 ? 6.626 -2.512 -23.916 1.00 90.38 80 ILE A N 1
ATOM 592 C CA . ILE A 1 80 ? 5.839 -3.340 -22.987 1.00 90.38 80 ILE A CA 1
ATOM 593 C C . ILE A 1 80 ? 6.464 -3.424 -21.587 1.00 90.38 80 ILE A C 1
ATOM 595 O O . ILE A 1 80 ? 5.743 -3.466 -20.592 1.00 90.38 80 ILE A O 1
ATOM 599 N N . HIS A 1 81 ? 7.795 -3.402 -21.486 1.00 89.25 81 HIS A N 1
ATOM 600 C CA . HIS A 1 81 ? 8.494 -3.499 -20.205 1.00 89.25 81 HIS A CA 1
ATOM 601 C C . HIS A 1 81 ? 8.257 -2.261 -19.335 1.00 89.25 81 HIS A C 1
ATOM 603 O O . HIS A 1 81 ? 7.984 -2.412 -18.143 1.00 89.25 81 HIS A O 1
ATOM 609 N N . GLY A 1 82 ? 8.245 -1.064 -19.935 1.00 88.06 82 GLY A N 1
ATOM 610 C CA . GLY A 1 82 ? 7.875 0.170 -19.239 1.00 88.06 82 GLY A CA 1
ATOM 611 C C . GLY A 1 82 ? 6.447 0.130 -18.694 1.00 88.06 82 GLY A C 1
ATOM 612 O O . GLY A 1 82 ? 6.219 0.448 -17.528 1.00 88.06 82 GLY A O 1
ATOM 613 N N . MET A 1 83 ? 5.483 -0.338 -19.496 1.00 90.06 83 MET A N 1
ATOM 614 C CA . MET A 1 83 ? 4.081 -0.465 -19.063 1.00 90.06 83 MET A CA 1
ATOM 615 C C . MET A 1 83 ? 3.904 -1.445 -17.900 1.00 90.06 83 MET A C 1
ATOM 617 O O . MET A 1 83 ? 3.139 -1.168 -16.975 1.00 90.06 83 MET A O 1
ATOM 621 N N . VAL A 1 84 ? 4.622 -2.570 -17.922 1.00 91.69 84 VAL A N 1
ATOM 622 C CA . VAL A 1 84 ? 4.567 -3.576 -16.853 1.00 91.69 84 VAL A CA 1
ATOM 623 C C . VAL A 1 84 ? 5.112 -3.014 -15.536 1.00 91.69 84 VAL A C 1
ATOM 625 O O . VAL A 1 84 ? 4.468 -3.172 -14.497 1.00 91.69 84 VAL A O 1
ATOM 628 N N . GLU A 1 85 ? 6.251 -2.312 -15.555 1.00 89.88 85 GLU A N 1
ATOM 629 C CA . GLU A 1 85 ? 6.795 -1.705 -14.333 1.00 89.88 85 GLU A CA 1
ATOM 630 C C . GLU A 1 85 ? 5.916 -0.565 -13.812 1.00 89.88 85 GLU A C 1
ATOM 632 O O . GLU A 1 85 ? 5.600 -0.503 -12.620 1.00 89.88 85 GLU A O 1
ATOM 637 N N . PHE A 1 86 ? 5.471 0.320 -14.705 1.00 90.88 86 PHE A N 1
ATOM 638 C CA . PHE A 1 86 ? 4.599 1.431 -14.346 1.00 90.88 86 PHE A CA 1
ATOM 639 C C . PHE A 1 86 ? 3.270 0.949 -13.754 1.00 90.88 86 PHE A C 1
ATOM 641 O O . PHE A 1 86 ? 2.811 1.497 -12.752 1.00 90.88 86 PHE A O 1
ATOM 648 N N . GLY A 1 87 ? 2.687 -0.119 -14.309 1.00 90.56 87 GLY A N 1
ATOM 649 C CA . GLY A 1 87 ? 1.493 -0.756 -13.757 1.00 90.56 87 GLY A CA 1
ATOM 650 C C . GLY A 1 87 ? 1.701 -1.230 -12.318 1.00 90.56 87 GLY A C 1
ATOM 651 O O . GLY A 1 87 ? 0.870 -0.960 -11.453 1.00 90.56 87 GLY A O 1
ATOM 652 N N . ASN A 1 88 ? 2.847 -1.850 -12.025 1.00 92.19 88 ASN A N 1
ATOM 653 C CA . ASN A 1 88 ? 3.193 -2.250 -10.662 1.00 92.19 88 ASN A CA 1
ATOM 654 C C . ASN A 1 88 ? 3.362 -1.043 -9.718 1.00 92.19 88 ASN A C 1
ATOM 656 O O . ASN A 1 88 ? 2.865 -1.070 -8.594 1.00 92.19 88 ASN A O 1
ATOM 660 N N . ARG A 1 89 ? 3.987 0.051 -10.181 1.00 90.88 89 ARG A N 1
ATOM 661 C CA . ARG A 1 89 ? 4.086 1.306 -9.408 1.00 90.88 89 ARG A CA 1
ATOM 662 C C . ARG A 1 89 ? 2.703 1.892 -9.102 1.00 90.88 89 ARG A C 1
ATOM 664 O O . ARG A 1 89 ? 2.454 2.322 -7.977 1.00 90.88 89 ARG A O 1
ATOM 671 N N . LEU A 1 90 ? 1.793 1.869 -10.078 1.00 90.94 90 LEU A N 1
ATOM 672 C CA . LEU A 1 90 ? 0.423 2.357 -9.916 1.00 90.94 90 LEU A CA 1
ATOM 673 C C . LEU A 1 90 ? -0.368 1.531 -8.893 1.00 90.94 90 LEU A C 1
ATOM 675 O O . LEU A 1 90 ? -1.075 2.100 -8.059 1.00 90.94 90 LEU A O 1
ATOM 679 N N . LEU A 1 91 ? -0.209 0.205 -8.907 1.00 91.62 91 LEU A N 1
ATOM 680 C CA . LEU A 1 91 ? -0.844 -0.690 -7.936 1.00 91.62 91 LEU A CA 1
ATOM 681 C C . LEU A 1 91 ? -0.421 -0.382 -6.494 1.00 91.62 91 LEU A C 1
ATOM 683 O O . LEU A 1 91 ? -1.268 -0.430 -5.601 1.00 91.62 91 LEU A O 1
ATOM 687 N N . THR A 1 92 ? 0.833 0.017 -6.254 1.00 89.81 92 THR A N 1
ATOM 688 C CA . THR A 1 92 ? 1.280 0.459 -4.922 1.00 89.81 92 THR A CA 1
ATOM 689 C C . THR A 1 92 ? 0.491 1.675 -4.439 1.00 89.81 92 THR A C 1
ATOM 691 O O . THR A 1 92 ? 0.039 1.696 -3.295 1.00 89.81 92 THR A O 1
ATOM 694 N N . PHE A 1 93 ? 0.251 2.673 -5.299 1.00 89.56 93 PHE A N 1
ATOM 695 C CA . PHE A 1 93 ? -0.557 3.844 -4.930 1.00 89.56 93 PHE A CA 1
ATOM 696 C C . PHE A 1 93 ? -2.016 3.473 -4.637 1.00 89.56 93 PHE A C 1
ATOM 698 O O . PHE A 1 93 ? -2.606 3.987 -3.683 1.00 89.56 93 PHE A O 1
ATOM 705 N N . VAL A 1 94 ? -2.587 2.542 -5.407 1.00 91.88 94 VAL A N 1
ATOM 706 C CA . VAL A 1 94 ? -3.924 1.995 -5.132 1.00 91.88 94 VAL A CA 1
ATOM 707 C C . VAL A 1 94 ? -3.949 1.301 -3.768 1.00 91.88 94 VAL A C 1
ATOM 709 O O . VAL A 1 94 ? -4.846 1.561 -2.965 1.00 91.88 94 VAL A O 1
ATOM 712 N N . LEU A 1 95 ? -2.945 0.475 -3.459 1.00 92.19 95 LEU A N 1
ATOM 713 C CA . LEU A 1 95 ? -2.841 -0.209 -2.172 1.00 92.19 95 LEU A CA 1
ATOM 714 C C . LEU A 1 95 ? -2.716 0.779 -1.001 1.00 92.19 95 LEU A C 1
ATOM 716 O O . LEU A 1 95 ? -3.365 0.575 0.029 1.00 92.19 95 LEU A O 1
ATOM 720 N N . VAL A 1 96 ? -1.954 1.869 -1.154 1.00 91.00 96 VAL A N 1
ATOM 721 C CA . VAL A 1 96 ? -1.890 2.953 -0.155 1.00 91.00 96 VAL A CA 1
ATOM 722 C C . VAL A 1 96 ? -3.283 3.525 0.100 1.00 91.00 96 VAL A C 1
ATOM 724 O O . VAL A 1 96 ? -3.706 3.604 1.253 1.00 91.00 96 VAL A O 1
ATOM 727 N N . ALA A 1 97 ? -4.029 3.875 -0.952 1.00 91.94 97 ALA A N 1
ATOM 728 C CA . ALA A 1 97 ? -5.369 4.440 -0.807 1.00 91.94 97 ALA A CA 1
ATOM 729 C C . ALA A 1 97 ? -6.329 3.478 -0.081 1.00 91.94 97 ALA A C 1
ATOM 731 O O . ALA A 1 97 ? -7.012 3.876 0.865 1.00 91.94 97 ALA A O 1
ATOM 732 N N . VAL A 1 98 ? -6.342 2.198 -0.467 1.00 91.88 98 VAL A N 1
ATOM 733 C CA . VAL A 1 98 ? -7.180 1.169 0.175 1.00 91.88 98 VAL A CA 1
ATOM 734 C C . VAL A 1 98 ? -6.779 0.961 1.641 1.00 91.88 98 VAL A C 1
ATOM 736 O O . VAL A 1 98 ? -7.648 0.829 2.505 1.00 91.88 98 VAL A O 1
ATOM 739 N N . THR A 1 99 ? -5.481 0.999 1.949 1.00 90.69 99 THR A N 1
ATOM 740 C CA . THR A 1 99 ? -4.963 0.863 3.320 1.00 90.69 99 THR A CA 1
ATOM 741 C C . THR A 1 99 ? -5.353 2.048 4.196 1.00 90.69 99 THR A C 1
ATOM 743 O O . THR A 1 99 ? -5.789 1.847 5.327 1.00 90.69 99 THR A O 1
ATOM 746 N N . VAL A 1 100 ? -5.285 3.276 3.674 1.00 90.94 100 VAL A N 1
ATOM 747 C CA . VAL A 1 100 ? -5.770 4.472 4.379 1.00 90.94 100 VAL A CA 1
ATOM 748 C C . VAL A 1 100 ? -7.264 4.348 4.677 1.00 90.94 100 VAL A C 1
ATOM 750 O O . VAL A 1 100 ? -7.683 4.593 5.806 1.00 90.94 100 VAL A O 1
ATOM 753 N N . ILE A 1 101 ? -8.076 3.900 3.714 1.00 89.69 101 ILE A N 1
ATOM 754 C CA . ILE A 1 101 ? -9.515 3.678 3.928 1.00 89.69 101 ILE A CA 1
ATOM 755 C C . ILE A 1 101 ? -9.753 2.623 5.019 1.00 89.69 101 ILE A C 1
ATOM 757 O O . ILE A 1 101 ? -10.568 2.843 5.916 1.00 89.69 101 ILE A O 1
ATOM 761 N N . ALA A 1 102 ? -9.033 1.498 4.980 1.00 87.94 102 ALA A N 1
ATOM 762 C CA . ALA A 1 102 ? -9.138 0.449 5.992 1.00 87.94 102 ALA A CA 1
ATOM 763 C C . ALA A 1 102 ? -8.713 0.940 7.386 1.00 87.94 102 ALA A C 1
ATOM 765 O O . ALA A 1 102 ? -9.398 0.658 8.370 1.00 87.94 102 ALA A O 1
ATOM 766 N N . PHE A 1 103 ? -7.636 1.724 7.468 1.00 87.56 103 PHE A N 1
ATOM 767 C CA . PHE A 1 103 ? -7.186 2.360 8.702 1.00 87.56 103 PHE A CA 1
ATOM 768 C C . PHE A 1 103 ? -8.281 3.265 9.272 1.00 87.56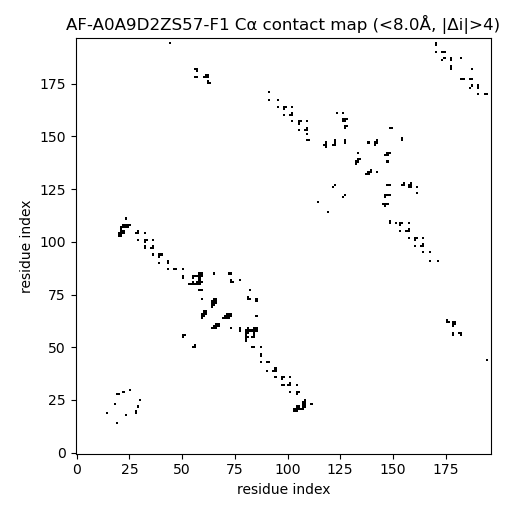 103 PHE A C 1
ATOM 770 O O . PHE A 1 103 ? -8.704 3.067 10.410 1.00 87.56 103 PHE A O 1
ATOM 777 N N . LEU A 1 104 ? -8.825 4.184 8.465 1.00 85.69 104 LEU A N 1
ATOM 778 C CA . LEU A 1 104 ? -9.920 5.074 8.867 1.00 85.69 104 LEU A CA 1
ATOM 779 C C . LEU A 1 104 ? -11.165 4.300 9.334 1.00 85.69 104 LEU A C 1
ATOM 781 O O . LEU A 1 104 ? -11.790 4.692 10.321 1.00 85.69 104 LEU A O 1
ATOM 785 N N . ALA A 1 105 ? -11.504 3.190 8.673 1.00 84.31 105 ALA A N 1
ATOM 786 C CA . ALA A 1 105 ? -12.634 2.343 9.050 1.00 84.31 105 ALA A CA 1
ATOM 787 C C . ALA A 1 105 ? -12.437 1.660 10.417 1.00 84.31 105 ALA A C 1
ATOM 789 O O . ALA A 1 105 ? -13.411 1.442 11.137 1.00 84.31 105 ALA A O 1
ATOM 790 N N . VAL A 1 106 ? -11.192 1.346 10.794 1.00 81.44 106 VAL A N 1
ATOM 791 C CA . VAL A 1 106 ? -10.839 0.730 12.086 1.00 81.44 106 VAL A CA 1
ATOM 792 C C . VAL A 1 106 ? -10.625 1.779 13.184 1.00 81.44 106 VAL A C 1
ATOM 794 O O . VAL A 1 106 ? -10.917 1.504 14.350 1.00 81.44 106 VAL A O 1
ATOM 797 N N . LEU A 1 107 ? -10.194 2.998 12.833 1.00 77.62 107 LEU A N 1
ATOM 798 C CA . LEU A 1 107 ? -9.858 4.065 13.783 1.00 77.62 107 LEU A CA 1
ATOM 799 C C . LEU A 1 107 ? -10.938 4.295 14.847 1.00 77.62 107 LEU A C 1
ATOM 801 O O . LEU A 1 107 ? -10.635 4.279 16.037 1.00 77.6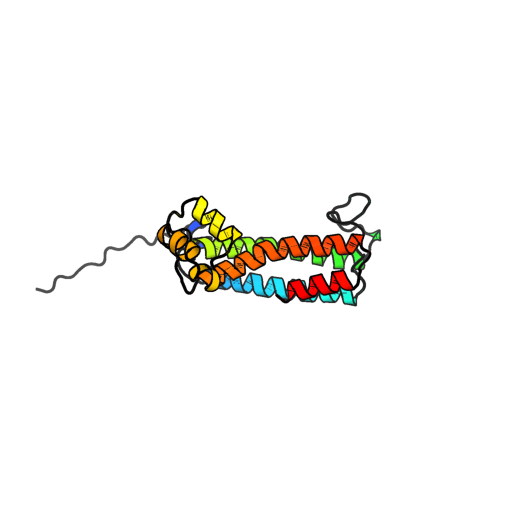2 107 LEU A O 1
ATOM 805 N N . ARG A 1 108 ? -12.201 4.488 14.444 1.00 71.25 108 ARG A N 1
ATOM 806 C CA . ARG A 1 108 ? -13.298 4.756 15.398 1.00 71.25 108 ARG A CA 1
ATOM 807 C C . ARG A 1 108 ? -13.903 3.514 16.038 1.00 71.25 108 ARG A C 1
ATOM 809 O O . ARG A 1 108 ? -14.603 3.648 17.037 1.00 71.25 108 ARG A O 1
ATOM 816 N N . VAL A 1 109 ? -13.628 2.328 15.499 1.00 72.56 109 VAL A N 1
ATOM 817 C CA . VAL A 1 109 ? -13.988 1.059 16.150 1.00 72.56 109 VAL A CA 1
ATOM 818 C C . VAL A 1 109 ? -13.104 0.838 17.379 1.00 72.56 109 VAL A C 1
ATOM 820 O O . VAL A 1 109 ? -13.572 0.338 18.396 1.00 72.56 109 VAL A O 1
ATOM 823 N N . VAL A 1 110 ? -11.834 1.240 17.295 1.00 70.62 110 VAL A N 1
ATOM 824 C CA . VAL A 1 110 ? -10.837 1.056 18.362 1.00 70.62 110 VAL A CA 1
ATOM 825 C C . VAL A 1 110 ? -10.806 2.240 19.326 1.00 70.62 110 VAL A C 1
ATOM 827 O O . VAL A 1 110 ? -10.631 2.050 20.528 1.00 70.62 110 VAL A O 1
ATOM 830 N N . PHE A 1 111 ? -11.042 3.452 18.822 1.00 68.69 111 PHE A N 1
ATOM 831 C CA . PHE A 1 111 ? -11.079 4.684 19.607 1.00 68.69 111 PHE A CA 1
ATOM 832 C C . PHE A 1 111 ? -12.467 5.349 19.530 1.00 68.69 111 PHE A C 1
ATOM 834 O O . PHE A 1 111 ? -12.656 6.307 18.775 1.00 68.69 111 PHE A O 1
ATOM 841 N N . PRO A 1 112 ? -13.462 4.840 20.284 1.00 61.59 112 PRO A N 1
ATOM 842 C CA . PRO A 1 112 ? -14.841 5.332 20.232 1.00 61.59 112 PRO A CA 1
ATOM 843 C C . PRO A 1 112 ? -15.051 6.700 20.910 1.00 61.59 112 PRO A C 1
ATOM 845 O O . PRO A 1 112 ? -15.992 7.411 20.553 1.00 61.59 112 PRO A O 1
ATOM 848 N N . GLU A 1 113 ? -14.189 7.093 21.855 1.00 62.72 113 GLU A N 1
ATOM 849 C CA . GLU A 1 113 ? -14.259 8.383 22.561 1.00 62.72 113 GLU A CA 1
ATOM 850 C C . GLU A 1 113 ? -13.204 9.392 22.082 1.00 62.72 113 GLU A C 1
ATOM 852 O O . GLU A 1 113 ? -12.299 9.049 21.325 1.00 62.72 113 GLU A O 1
ATOM 857 N N . ARG A 1 114 ? -13.316 10.662 22.503 1.00 57.41 114 ARG A N 1
ATOM 858 C CA . ARG A 1 114 ? -12.395 11.752 22.128 1.00 57.41 114 ARG A CA 1
ATOM 859 C C . ARG A 1 114 ? -11.013 11.530 22.749 1.00 57.41 114 ARG A C 1
ATOM 861 O O . ARG A 1 114 ? -10.675 12.088 23.787 1.00 57.41 114 ARG A O 1
ATOM 868 N N . VAL A 1 115 ? -10.218 10.685 22.111 1.00 57.72 115 VAL A N 1
ATOM 869 C CA . VAL A 1 115 ? -8.823 10.434 22.462 1.00 57.72 115 VAL A CA 1
ATOM 870 C C . VAL A 1 115 ? -8.044 11.747 22.354 1.00 57.72 115 VAL A C 1
ATOM 872 O O . VAL A 1 115 ? -8.033 12.380 21.300 1.00 57.72 115 VAL A O 1
ATOM 875 N N . THR A 1 116 ? -7.409 12.180 23.446 1.00 61.69 116 THR A N 1
ATOM 876 C CA . THR A 1 116 ? -6.526 13.356 23.455 1.00 61.69 116 THR A CA 1
ATOM 877 C C . THR A 1 116 ? -5.440 13.191 22.391 1.00 61.69 116 THR A C 1
ATOM 879 O O . THR A 1 116 ? -4.901 12.096 22.242 1.00 61.69 116 THR A O 1
ATOM 882 N N . LEU A 1 117 ? -5.077 14.266 21.686 1.00 64.44 117 LEU A N 1
ATOM 883 C CA . LEU A 1 117 ? -4.099 14.253 20.586 1.00 64.44 117 LEU A CA 1
ATOM 884 C C . LEU A 1 117 ? -2.818 13.453 20.909 1.00 64.44 117 LEU A C 1
ATOM 886 O O . LEU A 1 117 ? -2.361 12.667 20.085 1.00 64.44 117 LEU A O 1
ATOM 890 N N . GLY A 1 118 ? -2.296 13.561 22.136 1.00 58.78 118 GLY A N 1
ATOM 891 C CA . GLY A 1 118 ? -1.117 12.804 22.577 1.00 58.78 118 GLY A CA 1
ATOM 892 C C . GLY A 1 118 ? -1.309 11.280 22.630 1.00 58.78 118 GLY A C 1
ATOM 893 O O . GLY A 1 118 ? -0.391 10.536 22.306 1.00 58.78 118 GLY A O 1
ATOM 894 N N . ARG A 1 119 ? -2.509 10.800 22.973 1.00 64.19 119 ARG A N 1
ATOM 895 C CA . ARG A 1 119 ? -2.855 9.366 23.007 1.00 64.19 119 ARG A CA 1
ATOM 896 C C . ARG A 1 119 ? -3.022 8.805 21.584 1.00 64.19 119 ARG A C 1
ATOM 898 O O . ARG A 1 119 ? -2.673 7.657 21.330 1.00 64.19 119 ARG A O 1
ATOM 905 N N . PHE A 1 120 ? -3.497 9.632 20.648 1.00 64.94 120 PHE A N 1
ATOM 906 C CA . PHE A 1 120 ? -3.606 9.292 19.225 1.00 64.94 120 PHE A CA 1
ATOM 907 C C . PHE A 1 120 ? -2.227 9.198 18.552 1.00 64.94 120 PHE A C 1
ATOM 909 O O . PHE A 1 120 ? -1.937 8.215 17.874 1.00 64.94 120 PHE A O 1
ATOM 916 N N . ILE A 1 121 ? -1.354 10.182 18.804 1.00 68.94 121 ILE A N 1
ATOM 917 C CA . ILE A 1 121 ? 0.033 10.193 18.312 1.00 68.94 121 ILE A CA 1
ATOM 918 C C . ILE A 1 121 ? 0.815 8.999 18.872 1.00 68.94 121 ILE A C 1
ATOM 920 O O . ILE A 1 121 ? 1.510 8.317 18.127 1.00 68.94 121 ILE A O 1
ATOM 924 N N . TRP A 1 122 ? 0.657 8.690 20.161 1.00 64.56 122 TRP A N 1
ATOM 925 C CA . TRP A 1 122 ? 1.301 7.525 20.769 1.00 64.56 122 TRP A CA 1
ATOM 926 C C . TRP A 1 122 ? 0.861 6.201 20.123 1.00 64.56 122 TRP A C 1
ATOM 928 O O . TRP A 1 122 ? 1.702 5.368 19.787 1.00 64.56 122 TRP A O 1
ATOM 938 N N . GLY A 1 123 ? -0.444 6.031 19.875 1.00 66.00 123 GLY A N 1
ATOM 939 C CA . GLY A 1 123 ? -0.981 4.853 19.188 1.00 66.00 123 GLY A CA 1
ATOM 940 C C . GLY A 1 123 ? -0.459 4.683 17.757 1.00 66.00 123 GLY A C 1
ATOM 941 O O . GLY A 1 123 ? -0.216 3.554 17.347 1.00 66.00 123 GLY A O 1
ATOM 942 N N . LEU A 1 124 ? -0.242 5.781 17.023 1.00 70.06 124 LEU A N 1
ATOM 943 C CA . LEU A 1 124 ? 0.352 5.782 15.677 1.00 70.06 124 LEU A CA 1
ATOM 944 C C . LEU A 1 124 ? 1.838 5.387 15.660 1.00 70.06 124 LEU A C 1
ATOM 946 O O . LEU A 1 124 ? 2.288 4.795 14.681 1.00 70.06 124 LEU A O 1
ATOM 950 N N . LEU A 1 125 ? 2.590 5.747 16.705 1.00 68.44 125 LEU A N 1
ATOM 951 C CA . LEU A 1 125 ? 4.042 5.542 16.780 1.00 68.44 125 LEU A CA 1
ATOM 952 C C . LEU A 1 125 ? 4.425 4.160 17.309 1.00 68.44 125 LEU A C 1
ATOM 954 O O . LEU A 1 125 ? 5.338 3.531 16.787 1.00 68.44 125 LEU A O 1
ATOM 958 N N . VAL A 1 126 ? 3.753 3.703 18.365 1.00 62.47 126 VAL A N 1
ATOM 959 C CA . VAL A 1 126 ? 4.147 2.492 19.106 1.00 62.47 126 VAL A CA 1
ATOM 960 C C . VAL A 1 126 ? 3.231 1.307 18.782 1.00 62.47 126 VAL A C 1
ATOM 962 O O . VAL A 1 126 ? 3.553 0.157 19.075 1.00 62.47 126 VAL A O 1
ATOM 965 N N . GLY A 1 127 ? 2.081 1.561 18.151 1.00 62.22 127 GLY A N 1
ATOM 966 C CA . GLY A 1 127 ? 1.014 0.576 18.056 1.00 62.22 127 GLY A CA 1
ATOM 967 C C . GLY A 1 127 ? 0.427 0.249 19.433 1.00 62.22 127 GLY A C 1
ATOM 968 O O . GLY A 1 127 ? 0.878 0.695 20.486 1.00 62.22 127 GLY A O 1
ATOM 969 N N . SER A 1 128 ? -0.629 -0.552 19.445 1.00 61.50 128 SER A N 1
ATOM 970 C CA . SER A 1 128 ? -1.280 -1.015 20.677 1.00 61.50 128 SER A CA 1
ATOM 971 C C . SER A 1 128 ? -0.650 -2.292 21.264 1.00 61.50 128 SER A C 1
ATOM 973 O O . SER A 1 128 ? -1.167 -2.830 22.245 1.00 61.50 128 SER A O 1
ATOM 975 N N . ARG A 1 129 ? 0.458 -2.792 20.686 1.00 60.66 129 ARG A N 1
ATOM 976 C CA . ARG A 1 129 ? 1.121 -4.057 21.058 1.00 60.66 129 ARG A CA 1
ATOM 977 C C . ARG A 1 129 ? 2.543 -3.843 21.586 1.00 60.66 129 ARG A C 1
ATOM 979 O O . ARG A 1 129 ? 3.465 -3.585 20.829 1.00 60.66 129 ARG A O 1
ATOM 986 N N . SER A 1 130 ? 2.749 -4.139 22.862 1.00 52.25 130 SER A N 1
ATOM 987 C CA . SER A 1 130 ? 3.432 -5.382 23.244 1.00 52.25 130 SER A CA 1
ATOM 988 C C . SER A 1 130 ? 3.152 -5.661 24.721 1.00 52.25 130 SER A C 1
ATOM 990 O O . SER A 1 130 ? 3.181 -4.761 25.562 1.00 52.25 130 SER A O 1
ATOM 992 N N . GLU A 1 131 ? 2.834 -6.908 25.059 1.00 51.38 131 GLU A N 1
ATOM 993 C CA . GLU A 1 131 ? 2.688 -7.341 26.457 1.00 51.38 131 GLU A CA 1
ATOM 994 C C . GLU A 1 131 ? 3.968 -7.064 27.264 1.00 51.38 131 GLU A C 1
ATOM 996 O O . GLU A 1 131 ? 3.901 -6.711 28.439 1.00 51.38 131 GLU A O 1
ATOM 1001 N N . SER A 1 132 ? 5.119 -7.097 26.584 1.00 49.91 132 SER A N 1
ATOM 1002 C CA . SER A 1 132 ? 6.447 -6.736 27.084 1.00 49.91 132 SER A CA 1
ATOM 1003 C C . SER A 1 132 ? 6.554 -5.281 27.555 1.00 49.91 132 SER A C 1
ATOM 1005 O O . SER A 1 132 ? 7.302 -4.998 28.488 1.00 49.91 132 SER A O 1
ATOM 1007 N N . PHE A 1 133 ? 5.818 -4.350 26.938 1.00 54.16 133 PHE A N 1
ATOM 1008 C CA . PHE A 1 133 ? 5.793 -2.943 27.349 1.00 54.16 133 PHE A CA 1
ATOM 1009 C C . PHE A 1 133 ? 4.879 -2.727 28.559 1.00 54.16 133 PHE A C 1
ATOM 1011 O O . PHE A 1 133 ? 5.226 -1.985 29.472 1.00 54.16 133 PHE A O 1
ATOM 1018 N N . ARG A 1 134 ? 3.738 -3.433 28.611 1.00 57.66 134 ARG A N 1
ATOM 1019 C CA . ARG A 1 134 ? 2.785 -3.386 29.739 1.00 57.66 134 ARG A CA 1
ATOM 1020 C C . ARG A 1 134 ? 3.365 -3.971 31.032 1.00 57.66 134 ARG A C 1
ATOM 1022 O O . ARG A 1 134 ? 2.986 -3.527 32.109 1.00 57.66 134 ARG A O 1
ATOM 1029 N N . ALA A 1 135 ? 4.285 -4.930 30.922 1.00 56.78 135 ALA A N 1
ATOM 1030 C CA . ALA A 1 135 ? 4.981 -5.530 32.061 1.00 56.78 135 ALA A CA 1
ATOM 1031 C C . ALA A 1 135 ? 6.047 -4.612 32.696 1.00 56.78 135 ALA A C 1
ATOM 1033 O O . ALA A 1 135 ? 6.489 -4.865 33.814 1.00 56.78 135 ALA A O 1
ATOM 1034 N N . GLN A 1 136 ? 6.464 -3.543 32.009 1.00 63.12 136 GLN A N 1
ATOM 1035 C CA . GLN A 1 136 ? 7.406 -2.560 32.547 1.00 63.12 136 GLN A CA 1
ATOM 1036 C C . GLN A 1 136 ? 6.639 -1.492 33.335 1.00 63.12 136 GLN A C 1
ATOM 1038 O O . GLN A 1 136 ? 5.559 -1.069 32.924 1.00 63.12 136 GLN A O 1
ATOM 1043 N N . GLY A 1 137 ? 7.200 -0.999 34.446 1.00 62.19 137 GLY A N 1
ATOM 1044 C CA . GLY A 1 137 ? 6.542 0.012 35.293 1.00 62.19 137 GLY A CA 1
ATOM 1045 C C . GLY A 1 137 ? 6.093 1.272 34.533 1.00 62.19 137 GLY A C 1
ATOM 1046 O O . GLY A 1 137 ? 5.074 1.872 34.872 1.00 62.19 137 GLY A O 1
ATOM 1047 N N . LEU A 1 138 ? 6.788 1.618 33.441 1.00 68.75 138 LEU A N 1
ATOM 1048 C CA . LEU A 1 138 ? 6.408 2.697 32.526 1.00 68.75 138 LEU A CA 1
ATOM 1049 C C . LEU A 1 138 ? 5.114 2.398 31.746 1.00 68.75 138 LEU A C 1
ATOM 1051 O O . LEU A 1 138 ? 4.304 3.298 31.546 1.00 68.75 138 LEU A O 1
ATOM 1055 N N . GLY A 1 139 ? 4.887 1.149 31.332 1.00 62.12 139 GLY A N 1
ATOM 1056 C CA . GLY A 1 139 ? 3.676 0.737 30.623 1.00 62.12 139 GLY A CA 1
ATOM 1057 C C . GLY A 1 139 ? 2.434 0.780 31.507 1.00 62.12 139 GLY A C 1
ATOM 1058 O O . GLY A 1 139 ? 1.402 1.289 31.075 1.00 62.12 139 GLY A O 1
ATOM 1059 N N . ALA A 1 140 ? 2.553 0.340 32.764 1.00 65.06 140 ALA A N 1
ATOM 1060 C CA . ALA A 1 140 ? 1.485 0.466 33.757 1.00 65.06 140 ALA A CA 1
ATOM 1061 C C . ALA A 1 140 ? 1.178 1.942 34.088 1.00 65.06 140 ALA A C 1
ATOM 1063 O O . ALA A 1 140 ? 0.014 2.338 34.174 1.00 65.06 140 ALA A O 1
ATOM 1064 N N . TRP A 1 141 ? 2.213 2.787 34.199 1.00 68.06 141 TRP A N 1
ATOM 1065 C CA . TRP A 1 141 ? 2.051 4.232 34.387 1.00 68.06 141 TRP A CA 1
ATOM 1066 C C . TRP A 1 141 ? 1.355 4.897 33.188 1.00 68.06 141 TRP A C 1
ATOM 1068 O O . TRP A 1 141 ? 0.382 5.631 33.368 1.00 68.06 141 TRP A O 1
ATOM 1078 N N . LEU A 1 142 ? 1.777 4.594 31.956 1.00 63.75 142 LEU A N 1
ATOM 1079 C CA . LEU A 1 142 ? 1.146 5.105 30.734 1.00 63.75 142 LEU A CA 1
ATOM 1080 C C . LEU A 1 142 ? -0.300 4.615 30.574 1.00 63.75 142 LEU A C 1
ATOM 1082 O O . LEU A 1 142 ? -1.155 5.383 30.130 1.00 63.75 142 LEU A O 1
ATOM 1086 N N . GLU A 1 143 ? -0.600 3.378 30.977 1.00 65.38 143 GLU A N 1
ATOM 1087 C CA . GLU A 1 143 ? -1.962 2.837 31.007 1.00 65.38 143 GLU A CA 1
ATOM 1088 C C . GLU A 1 143 ? -2.846 3.574 32.020 1.00 65.38 143 GLU A C 1
ATOM 1090 O O . GLU A 1 143 ? -3.938 4.006 31.656 1.00 65.38 143 GLU A O 1
ATOM 1095 N N . SER A 1 144 ? -2.355 3.826 33.241 1.00 67.06 144 SER A N 1
ATOM 1096 C CA . SER A 1 144 ? -3.079 4.629 34.245 1.00 67.06 144 SER A CA 1
ATOM 1097 C C . SER A 1 144 ? -3.375 6.061 33.774 1.00 67.06 144 SER A C 1
ATOM 1099 O O . SER A 1 144 ? -4.368 6.666 34.171 1.00 67.06 144 SER A O 1
ATOM 1101 N N . ARG A 1 145 ? -2.538 6.597 32.876 1.00 69.12 145 ARG A N 1
ATOM 1102 C CA . ARG A 1 145 ? -2.720 7.902 32.220 1.00 69.12 145 ARG A CA 1
ATOM 1103 C C . ARG A 1 145 ? -3.541 7.816 30.926 1.00 69.12 145 ARG A C 1
ATOM 1105 O O . ARG A 1 145 ? -3.799 8.838 30.292 1.00 69.12 145 ARG A O 1
ATOM 1112 N N . GLY A 1 146 ? -3.952 6.614 30.523 1.00 60.44 146 GLY A N 1
ATOM 1113 C CA . GLY A 1 146 ? -4.772 6.343 29.348 1.00 60.44 146 GLY A CA 1
ATOM 1114 C C . GLY A 1 146 ? -4.019 6.295 28.012 1.00 60.44 146 GLY A C 1
ATOM 1115 O O . GLY A 1 146 ? -4.655 6.128 26.975 1.00 60.44 146 GLY A O 1
ATOM 1116 N N . PHE A 1 147 ? -2.694 6.413 27.964 1.00 60.72 147 PHE A N 1
ATOM 1117 C CA . PHE A 1 147 ? -1.936 6.414 26.700 1.00 60.72 147 PHE A CA 1
ATOM 1118 C C . PHE A 1 147 ? -1.927 5.064 25.967 1.00 60.72 147 PHE A C 1
ATOM 1120 O O . PHE A 1 147 ? -1.576 5.012 24.793 1.00 60.72 147 PHE A O 1
ATOM 1127 N N . VAL A 1 148 ? -2.372 3.989 26.619 1.00 58.59 148 VAL A N 1
ATOM 1128 C CA . VAL A 1 148 ? -2.499 2.652 26.027 1.00 58.59 148 VAL A CA 1
ATOM 1129 C C . VAL A 1 148 ? -3.962 2.389 25.657 1.00 58.59 148 VAL A C 1
ATOM 1131 O O . VAL A 1 148 ? -4.863 2.595 26.471 1.00 58.59 148 VAL A O 1
ATOM 1134 N N . ALA A 1 149 ? -4.214 1.947 24.421 1.00 57.47 149 ALA A N 1
ATOM 1135 C CA . ALA A 1 149 ? -5.553 1.554 23.986 1.00 57.47 149 ALA A CA 1
ATOM 1136 C C . ALA A 1 149 ? -6.056 0.342 24.804 1.00 57.47 149 ALA A C 1
ATOM 1138 O O . ALA A 1 149 ? -5.262 -0.565 25.075 1.00 57.47 149 ALA A O 1
ATOM 1139 N N . PRO A 1 150 ? -7.352 0.277 25.170 1.00 56.12 150 PRO A N 1
ATOM 1140 C CA . PRO A 1 150 ? -7.913 -0.884 25.855 1.00 56.12 150 PRO A CA 1
ATOM 1141 C C . PRO A 1 150 ? -7.662 -2.169 25.059 1.00 56.12 150 PRO A C 1
ATOM 1143 O O . PRO A 1 150 ? -7.776 -2.187 23.829 1.00 56.12 150 PRO A O 1
ATOM 1146 N N . ARG A 1 151 ? -7.326 -3.258 25.758 1.00 59.25 151 ARG A N 1
ATOM 1147 C CA . ARG A 1 151 ? -7.091 -4.578 25.163 1.00 59.25 151 ARG A CA 1
ATOM 1148 C C . ARG A 1 151 ? -8.418 -5.110 24.607 1.00 59.25 151 ARG A C 1
ATOM 1150 O O . ARG A 1 151 ? -9.222 -5.677 25.336 1.00 59.25 151 ARG A O 1
ATOM 1157 N N . SER A 1 152 ? -8.673 -4.877 23.324 1.00 62.94 152 SER A N 1
ATOM 1158 C CA . SER A 1 152 ? -9.896 -5.296 22.638 1.00 62.94 152 SER A CA 1
ATOM 1159 C C . SER A 1 152 ? -9.553 -6.238 21.487 1.00 62.94 152 SER A C 1
ATOM 1161 O O . SER A 1 152 ? -8.462 -6.170 20.923 1.00 62.94 152 SER A O 1
ATOM 1163 N N . ARG A 1 153 ? -10.507 -7.082 21.076 1.00 64.88 153 ARG A N 1
ATOM 1164 C CA . ARG A 1 153 ? -10.388 -7.921 19.866 1.00 64.88 153 ARG A CA 1
ATOM 1165 C C . ARG A 1 153 ? -10.041 -7.102 18.604 1.00 64.88 153 ARG A C 1
ATOM 1167 O O . ARG A 1 153 ? -9.556 -7.663 17.629 1.00 64.88 153 ARG A O 1
ATOM 1174 N N . TYR A 1 154 ? -10.269 -5.788 18.618 1.00 69.75 154 TYR A N 1
ATOM 1175 C CA . TYR A 1 154 ? -10.035 -4.883 17.493 1.00 69.75 154 TYR A CA 1
ATOM 1176 C C . TYR A 1 154 ? -8.646 -4.217 17.509 1.00 69.75 154 TYR A C 1
ATOM 1178 O O . TYR A 1 154 ? -8.234 -3.660 16.493 1.00 69.75 154 TYR A O 1
ATOM 1186 N N . SER A 1 155 ? -7.895 -4.304 18.614 1.00 68.6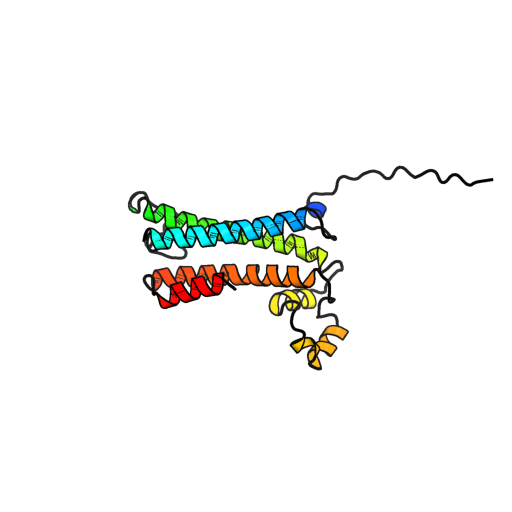2 155 SER A N 1
ATOM 1187 C CA . SER A 1 155 ? -6.553 -3.711 18.748 1.00 68.62 155 SER A CA 1
ATOM 1188 C C . SER A 1 155 ? -5.530 -4.371 17.806 1.00 68.62 155 SER A C 1
ATOM 1190 O O . SER A 1 155 ? -4.645 -3.703 17.275 1.00 68.62 155 SER A O 1
ATOM 1192 N N . ASP A 1 156 ? -5.702 -5.664 17.511 1.00 75.50 156 ASP A N 1
ATOM 1193 C CA . ASP A 1 156 ? -4.879 -6.377 16.527 1.00 75.50 156 ASP A CA 1
ATOM 1194 C C . ASP A 1 156 ? -5.130 -5.886 15.093 1.00 75.50 156 ASP A C 1
ATOM 1196 O O . ASP A 1 156 ? -4.177 -5.697 14.341 1.00 75.50 156 ASP A O 1
ATOM 1200 N N . LEU A 1 157 ? -6.385 -5.588 14.727 1.00 76.75 157 LEU A N 1
ATOM 1201 C CA . LEU A 1 157 ? -6.715 -5.004 13.419 1.00 76.75 157 LEU A CA 1
ATOM 1202 C C . LEU A 1 157 ? -6.078 -3.623 13.250 1.00 76.75 157 LEU A C 1
ATOM 1204 O O . LEU A 1 157 ? -5.552 -3.319 12.185 1.00 76.75 157 LEU A O 1
ATOM 1208 N N . PHE A 1 158 ? -6.078 -2.811 14.309 1.00 79.12 158 PHE A N 1
ATOM 1209 C CA . PHE A 1 158 ? -5.416 -1.508 14.303 1.00 79.12 158 PHE A CA 1
ATOM 1210 C C . PHE A 1 158 ? -3.909 -1.636 14.077 1.00 79.12 158 PHE A C 1
ATOM 1212 O O . PHE A 1 158 ? -3.364 -0.954 13.211 1.00 79.12 158 PHE A O 1
ATOM 1219 N N . ASN A 1 159 ? -3.247 -2.558 14.781 1.00 76.69 159 ASN A N 1
ATOM 1220 C CA . ASN A 1 159 ? -1.813 -2.801 14.604 1.00 76.69 159 ASN A CA 1
ATOM 1221 C C . ASN A 1 159 ? -1.480 -3.303 13.198 1.00 76.69 159 ASN A C 1
ATOM 1223 O O . ASN A 1 159 ? -0.495 -2.855 12.625 1.00 76.69 159 ASN A O 1
ATOM 1227 N N . LEU A 1 160 ? -2.311 -4.178 12.622 1.00 81.44 160 LEU A N 1
ATOM 1228 C CA . LEU A 1 160 ? -2.148 -4.628 11.238 1.00 81.44 160 LEU A CA 1
ATOM 1229 C C . LEU A 1 160 ? -2.303 -3.466 10.254 1.00 81.44 160 LEU A C 1
ATOM 1231 O O . LEU A 1 160 ? -1.484 -3.303 9.357 1.00 81.44 160 LEU A O 1
ATOM 1235 N N . THR A 1 161 ? -3.310 -2.608 10.439 1.00 84.12 161 THR A N 1
ATOM 1236 C CA . THR A 1 161 ? -3.470 -1.429 9.578 1.00 84.12 161 THR A CA 1
ATOM 1237 C C . THR A 1 161 ? -2.332 -0.423 9.741 1.00 84.12 161 THR A C 1
ATOM 1239 O O . THR A 1 161 ? -1.949 0.187 8.753 1.00 84.12 161 THR A O 1
ATOM 1242 N N . LEU A 1 162 ? -1.749 -0.276 10.938 1.00 84.88 162 LEU A N 1
ATOM 1243 C CA . LEU A 1 162 ? -0.561 0.554 11.165 1.00 84.88 162 LEU A CA 1
ATOM 1244 C C . LEU A 1 162 ? 0.690 -0.027 10.515 1.00 84.88 162 LEU A C 1
ATOM 1246 O O . LEU A 1 162 ? 1.446 0.712 9.889 1.00 84.88 162 LEU A O 1
ATOM 1250 N N . LEU A 1 163 ? 0.889 -1.339 10.657 1.00 86.38 163 LEU A N 1
ATOM 1251 C CA . LEU A 1 163 ? 1.985 -2.056 10.020 1.00 86.38 163 LEU A CA 1
ATOM 1252 C C . LEU A 1 163 ? 1.931 -1.850 8.509 1.00 86.38 163 LEU A C 1
ATOM 1254 O O . LEU A 1 163 ? 2.940 -1.508 7.913 1.00 86.38 163 LEU A O 1
ATOM 1258 N N . LEU A 1 164 ? 0.751 -1.975 7.901 1.00 87.25 164 LEU A N 1
ATOM 1259 C CA . LEU A 1 164 ? 0.577 -1.738 6.471 1.00 87.25 164 LEU A CA 1
ATOM 1260 C C . LEU A 1 164 ? 0.739 -0.256 6.106 1.00 87.25 164 LEU A C 1
ATOM 1262 O O . LEU A 1 164 ? 1.389 0.061 5.114 1.00 87.25 164 LEU A O 1
ATOM 1266 N N . LEU A 1 165 ? 0.205 0.661 6.919 1.00 86.94 165 LEU A N 1
ATOM 1267 C CA . LEU A 1 165 ? 0.292 2.103 6.677 1.00 86.94 165 LEU A CA 1
ATOM 1268 C C . LEU A 1 165 ? 1.743 2.605 6.652 1.00 86.94 165 LEU A C 1
ATOM 1270 O O . LEU A 1 165 ? 2.057 3.473 5.844 1.00 86.94 165 LEU A O 1
ATOM 1274 N N . TRP A 1 166 ? 2.616 2.055 7.500 1.00 86.88 166 TRP A N 1
ATOM 1275 C CA . TRP A 1 166 ? 4.049 2.369 7.513 1.00 86.88 166 TRP A CA 1
ATOM 1276 C C . TRP A 1 166 ? 4.877 1.465 6.597 1.00 86.88 166 TRP A C 1
ATOM 1278 O O . TRP A 1 166 ? 5.825 1.929 5.964 1.00 86.88 166 TRP A O 1
ATOM 1288 N N . GLY A 1 167 ? 4.502 0.195 6.480 1.00 87.75 167 GLY A N 1
ATOM 1289 C CA . GLY A 1 167 ? 5.190 -0.799 5.667 1.00 87.75 167 GLY A CA 1
ATOM 1290 C C . GLY A 1 167 ? 5.148 -0.466 4.181 1.00 87.75 167 GLY A C 1
ATOM 1291 O O . GLY A 1 167 ? 6.181 -0.541 3.524 1.00 87.75 167 GLY A O 1
ATOM 1292 N N . ILE A 1 168 ? 4.004 -0.019 3.647 1.00 88.50 168 ILE A N 1
ATOM 1293 C CA . ILE A 1 168 ? 3.874 0.290 2.213 1.00 88.50 168 ILE A CA 1
ATOM 1294 C C . ILE A 1 168 ? 4.776 1.468 1.785 1.00 88.50 168 ILE A C 1
ATOM 1296 O O . ILE A 1 168 ? 5.491 1.321 0.793 1.00 88.50 168 ILE A O 1
ATOM 1300 N N . PRO A 1 169 ? 4.825 2.617 2.492 1.00 86.94 169 PRO A N 1
ATOM 1301 C CA . PRO A 1 169 ? 5.782 3.680 2.182 1.00 86.94 169 PRO A CA 1
ATOM 1302 C C . PRO A 1 169 ? 7.240 3.228 2.256 1.00 86.94 169 PRO A C 1
ATOM 1304 O O . PRO A 1 169 ? 8.019 3.539 1.357 1.00 86.94 169 PRO A O 1
ATOM 1307 N N . VAL A 1 170 ? 7.608 2.467 3.293 1.00 88.56 170 VAL A N 1
ATOM 1308 C CA . VAL A 1 170 ? 8.970 1.930 3.426 1.00 88.56 170 VAL A CA 1
ATOM 1309 C C . VAL A 1 170 ? 9.292 1.022 2.239 1.00 88.56 170 VAL A C 1
ATOM 1311 O O . VAL A 1 170 ? 10.342 1.177 1.621 1.00 88.56 170 VAL A O 1
ATOM 1314 N N . GLN A 1 171 ? 8.364 0.148 1.850 1.00 87.88 171 GLN A N 1
ATOM 1315 C CA . GLN A 1 171 ? 8.499 -0.705 0.673 1.00 87.88 171 GLN A CA 1
ATOM 1316 C C . GLN A 1 171 ? 8.658 0.088 -0.621 1.00 87.88 171 GLN A C 1
ATOM 1318 O O . GLN A 1 171 ? 9.523 -0.233 -1.431 1.00 87.88 171 GLN A O 1
ATOM 1323 N N . ALA A 1 172 ? 7.864 1.142 -0.816 1.00 85.94 172 ALA A N 1
ATOM 1324 C CA . ALA A 1 172 ? 7.955 1.993 -1.997 1.00 85.94 172 ALA A CA 1
ATOM 1325 C C . ALA A 1 172 ? 9.327 2.679 -2.103 1.00 85.94 172 ALA A C 1
ATOM 1327 O O . ALA A 1 172 ? 9.890 2.755 -3.195 1.00 85.94 172 ALA A O 1
ATOM 1328 N N . VAL A 1 173 ? 9.888 3.128 -0.975 1.00 87.50 173 VAL A N 1
ATOM 1329 C CA . VAL A 1 173 ? 11.234 3.717 -0.914 1.00 87.50 173 VAL A CA 1
ATOM 1330 C C . VAL A 1 173 ? 12.307 2.665 -1.194 1.00 87.50 173 VAL A C 1
ATOM 1332 O O . VAL A 1 173 ? 13.180 2.897 -2.025 1.00 87.50 173 VAL A O 1
ATOM 1335 N N . VAL A 1 174 ? 12.229 1.492 -0.559 1.00 87.31 174 VAL A N 1
ATOM 1336 C CA . VAL A 1 174 ? 13.165 0.375 -0.783 1.00 87.31 174 VAL A CA 1
ATOM 1337 C C . VAL A 1 174 ? 13.144 -0.072 -2.251 1.00 8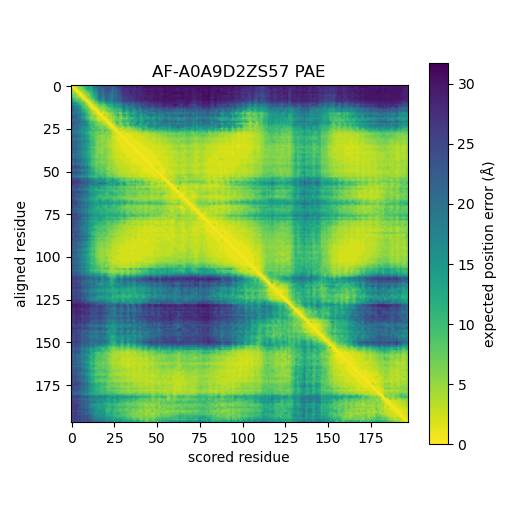7.31 174 VAL A C 1
ATOM 1339 O O . VAL A 1 174 ? 14.198 -0.221 -2.872 1.00 87.31 174 VAL A O 1
ATOM 1342 N N . GLY A 1 175 ? 11.952 -0.211 -2.836 1.00 84.19 175 GLY A N 1
ATOM 1343 C CA . GLY A 1 175 ? 11.759 -0.524 -4.251 1.00 84.19 175 GLY A CA 1
ATOM 1344 C C . GLY A 1 175 ? 12.322 0.562 -5.171 1.00 84.19 175 GLY A C 1
ATOM 1345 O O . GLY A 1 175 ? 13.040 0.245 -6.114 1.00 84.19 175 GLY A O 1
ATOM 1346 N N . GLY A 1 176 ? 12.089 1.841 -4.864 1.00 85.38 176 GLY A N 1
ATOM 1347 C CA . GLY A 1 176 ? 12.648 2.966 -5.620 1.00 85.38 176 GLY A CA 1
ATOM 1348 C C . GLY A 1 176 ? 14.177 3.018 -5.593 1.00 85.38 176 GLY A C 1
ATOM 1349 O O . GLY A 1 176 ? 14.814 3.145 -6.636 1.00 85.38 176 GLY A O 1
ATOM 1350 N N . ILE A 1 177 ? 14.781 2.822 -4.418 1.00 86.00 177 ILE A N 1
ATOM 1351 C CA . ILE A 1 177 ? 16.242 2.747 -4.259 1.00 86.00 177 ILE A CA 1
ATOM 1352 C C . ILE A 1 177 ? 16.823 1.579 -5.070 1.00 86.00 177 ILE A C 1
ATOM 1354 O O . ILE A 1 177 ? 17.922 1.690 -5.614 1.00 86.00 177 ILE A O 1
ATOM 1358 N N . SER A 1 178 ? 16.091 0.467 -5.206 1.00 84.06 178 SER A N 1
ATOM 1359 C CA . SER A 1 178 ? 16.556 -0.687 -5.986 1.00 84.06 178 SER A CA 1
ATOM 1360 C C . SER A 1 178 ? 16.780 -0.373 -7.474 1.00 84.06 178 SER A C 1
ATOM 1362 O O . SER A 1 178 ? 17.670 -0.971 -8.085 1.00 84.06 178 SER A O 1
ATOM 1364 N N . VAL A 1 179 ? 16.057 0.608 -8.029 1.00 84.31 179 VAL A N 1
ATOM 1365 C CA . VAL A 1 179 ? 16.239 1.093 -9.408 1.00 84.31 179 VAL A CA 1
ATOM 1366 C C . VAL A 1 179 ? 17.594 1.788 -9.545 1.00 84.31 179 VAL A C 1
ATOM 1368 O O . VAL A 1 179 ? 18.378 1.453 -10.433 1.00 84.31 179 VAL A O 1
ATOM 1371 N N . TRP A 1 180 ? 17.937 2.676 -8.605 1.00 83.94 180 TRP A N 1
ATOM 1372 C CA . TRP A 1 180 ? 19.239 3.359 -8.584 1.00 83.94 180 TRP A CA 1
ATOM 1373 C 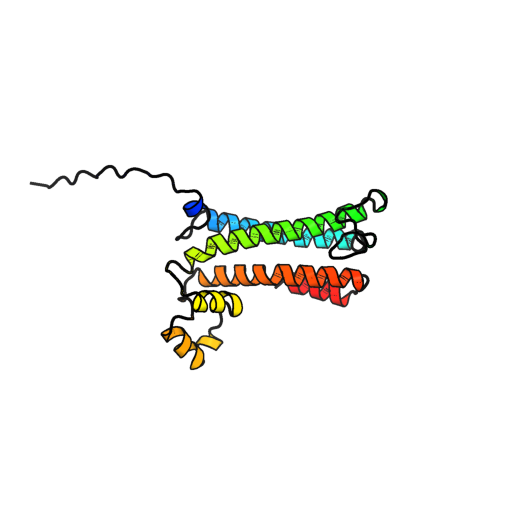C . TRP A 1 180 ? 20.407 2.390 -8.396 1.00 83.94 180 TRP A C 1
ATOM 1375 O O . TRP A 1 180 ? 21.478 2.572 -8.972 1.00 83.94 180 TRP A O 1
ATOM 1385 N N . LEU A 1 181 ? 20.185 1.323 -7.627 1.00 85.81 181 LEU A N 1
ATOM 1386 C 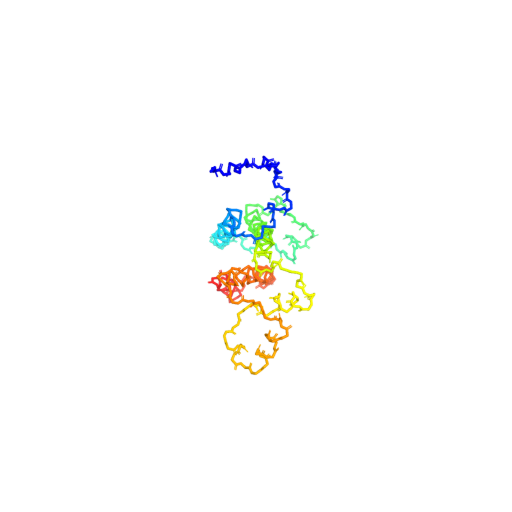CA . LEU A 1 181 ? 21.168 0.268 -7.386 1.00 85.81 181 LEU A CA 1
ATOM 1387 C C . LEU A 1 181 ? 21.197 -0.805 -8.487 1.00 85.81 181 LEU A C 1
ATOM 1389 O O . LEU A 1 181 ? 21.808 -1.855 -8.281 1.00 85.81 181 LEU A O 1
ATOM 1393 N N . ARG A 1 182 ? 20.545 -0.568 -9.636 1.00 78.50 182 ARG A N 1
ATOM 1394 C CA . ARG A 1 182 ? 20.490 -1.483 -10.789 1.00 78.50 182 ARG A CA 1
ATOM 1395 C C . ARG A 1 182 ? 20.094 -2.910 -10.403 1.00 78.50 182 ARG A C 1
ATOM 1397 O O . ARG A 1 182 ? 20.774 -3.869 -10.763 1.00 78.50 182 ARG A O 1
ATOM 1404 N N . LEU A 1 183 ? 18.986 -3.052 -9.671 1.00 76.94 183 LEU A N 1
ATOM 1405 C CA . LEU A 1 183 ? 18.415 -4.351 -9.296 1.00 76.94 183 LEU A CA 1
ATOM 1406 C C . LEU A 1 183 ? 19.363 -5.235 -8.462 1.00 76.94 183 LEU A C 1
ATOM 1408 O O . LEU A 1 183 ? 19.407 -6.454 -8.652 1.00 76.94 183 LEU A O 1
ATOM 1412 N N . ASN A 1 184 ? 20.098 -4.643 -7.511 1.00 81.38 184 ASN A N 1
ATOM 1413 C CA . ASN A 1 184 ? 20.951 -5.395 -6.586 1.00 81.38 184 ASN A CA 1
ATOM 1414 C C . ASN A 1 184 ? 20.163 -6.567 -5.936 1.00 81.38 184 ASN A C 1
ATOM 1416 O O . ASN A 1 184 ? 19.172 -6.314 -5.239 1.00 81.38 184 ASN A O 1
ATOM 1420 N N . PRO A 1 185 ? 20.584 -7.837 -6.127 1.00 81.06 185 PRO A N 1
ATOM 1421 C CA . PRO A 1 185 ? 19.840 -9.013 -5.667 1.00 81.06 185 PRO A CA 1
ATOM 1422 C C . PRO A 1 185 ? 19.539 -9.019 -4.167 1.00 81.06 185 PRO A C 1
ATOM 1424 O O . PRO A 1 185 ? 18.475 -9.482 -3.753 1.00 81.06 185 PRO A O 1
ATOM 1427 N N . TRP A 1 186 ? 20.441 -8.466 -3.354 1.00 80.44 186 TRP A N 1
ATOM 1428 C CA . TRP A 1 186 ? 20.254 -8.362 -1.909 1.00 80.44 186 TRP A CA 1
ATOM 1429 C C . TRP A 1 186 ? 19.133 -7.384 -1.550 1.00 80.44 186 TRP A C 1
ATOM 1431 O O . TRP A 1 186 ? 18.324 -7.677 -0.673 1.00 80.44 186 TRP A O 1
ATOM 1441 N N . MET A 1 187 ? 19.027 -6.266 -2.276 1.00 79.62 187 MET A N 1
ATOM 1442 C CA . MET A 1 187 ? 17.968 -5.272 -2.078 1.00 79.62 187 MET A CA 1
ATOM 1443 C C . MET A 1 187 ? 16.599 -5.820 -2.495 1.00 79.62 187 MET A C 1
ATOM 1445 O O . MET A 1 187 ? 15.616 -5.645 -1.783 1.00 79.62 187 MET A O 1
ATOM 1449 N N . ILE A 1 188 ? 16.539 -6.540 -3.619 1.00 80.69 188 ILE A N 1
ATOM 1450 C CA . ILE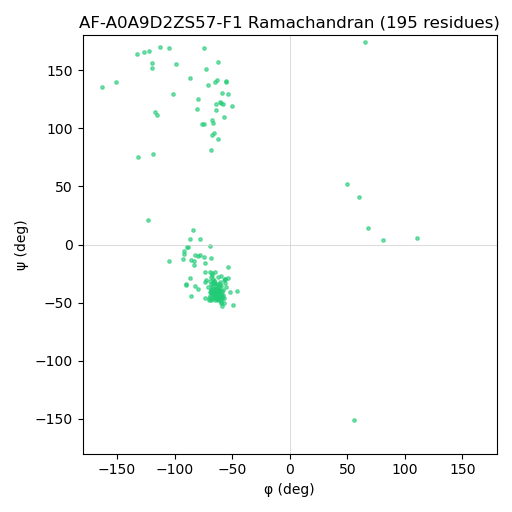 A 1 188 ? 15.306 -7.193 -4.085 1.00 80.69 188 ILE A CA 1
ATOM 1451 C C . ILE A 1 188 ? 14.855 -8.256 -3.086 1.00 80.69 188 ILE A C 1
ATOM 1453 O O . ILE A 1 188 ? 13.679 -8.319 -2.740 1.00 80.69 188 ILE A O 1
ATOM 1457 N N . THR A 1 189 ? 15.787 -9.066 -2.583 1.00 79.25 189 THR A N 1
ATOM 1458 C CA . THR A 1 189 ? 15.480 -10.075 -1.563 1.00 79.25 189 THR A CA 1
ATOM 1459 C C . THR A 1 189 ? 14.960 -9.413 -0.288 1.00 79.25 189 THR A C 1
ATOM 1461 O O . THR A 1 189 ? 13.931 -9.834 0.231 1.00 79.25 189 THR A O 1
ATOM 1464 N N . ALA A 1 190 ? 15.594 -8.331 0.177 1.00 78.94 190 ALA A N 1
ATOM 1465 C CA . ALA A 1 190 ? 15.111 -7.562 1.322 1.00 78.94 190 ALA A CA 1
ATOM 1466 C C . ALA A 1 190 ? 13.697 -6.994 1.094 1.00 78.94 190 ALA A C 1
ATOM 1468 O O . ALA A 1 190 ? 12.849 -7.099 1.976 1.00 78.94 190 ALA A O 1
ATOM 1469 N N . HIS A 1 191 ? 13.417 -6.464 -0.101 1.00 77.62 191 HIS A N 1
ATOM 1470 C CA . HIS A 1 191 ? 12.102 -5.950 -0.495 1.00 77.62 191 HIS A CA 1
ATOM 1471 C C . HIS A 1 191 ? 11.012 -7.040 -0.463 1.00 77.62 191 HIS A C 1
ATOM 1473 O O . HIS A 1 191 ? 9.940 -6.845 0.117 1.00 77.62 191 HIS A O 1
ATOM 1479 N N . TYR A 1 192 ? 11.299 -8.227 -1.014 1.00 78.44 192 TYR A N 1
ATOM 1480 C CA . TYR A 1 192 ? 10.382 -9.372 -0.970 1.00 78.44 192 TYR A CA 1
ATOM 1481 C C . TYR A 1 192 ? 10.175 -9.908 0.450 1.00 78.44 192 TYR A C 1
ATOM 1483 O O . TYR A 1 192 ? 9.040 -10.184 0.830 1.00 78.44 192 TYR A O 1
ATOM 1491 N N . MET A 1 193 ? 11.236 -10.021 1.253 1.00 79.12 193 MET A N 1
ATOM 1492 C CA . MET A 1 193 ? 11.130 -10.485 2.643 1.00 79.12 193 MET A CA 1
ATOM 1493 C C . MET A 1 193 ? 10.321 -9.517 3.501 1.00 79.12 193 MET A C 1
ATOM 1495 O O . MET A 1 193 ? 9.466 -9.946 4.265 1.00 79.12 193 MET A O 1
ATOM 1499 N N . LEU A 1 194 ? 10.521 -8.211 3.319 1.00 76.75 194 LEU A N 1
ATOM 1500 C CA . LEU A 1 194 ? 9.718 -7.194 3.987 1.00 76.75 194 LEU A CA 1
ATOM 1501 C C . LEU A 1 194 ? 8.243 -7.236 3.538 1.00 76.75 194 LEU A C 1
ATOM 1503 O O . LEU A 1 194 ? 7.380 -6.773 4.270 1.00 76.75 194 LEU A O 1
ATOM 1507 N N . SER A 1 195 ? 7.934 -7.768 2.346 1.00 71.56 195 SER A N 1
ATOM 1508 C CA . SER A 1 195 ? 6.552 -7.886 1.839 1.00 71.56 195 SER A CA 1
ATOM 1509 C C . SER A 1 195 ? 5.844 -9.127 2.387 1.00 71.56 195 SER A C 1
ATOM 1511 O O . SER A 1 195 ? 4.625 -9.231 2.298 1.00 71.56 195 SER A O 1
ATOM 1513 N N . ALA A 1 196 ? 6.616 -10.082 2.913 1.00 70.06 196 ALA A N 1
ATOM 1514 C CA . ALA A 1 196 ? 6.124 -11.316 3.512 1.00 70.06 196 ALA A CA 1
ATOM 1515 C C . ALA A 1 196 ? 5.895 -11.207 5.035 1.00 70.06 196 ALA A C 1
ATOM 1517 O O . ALA A 1 196 ? 5.406 -12.167 5.633 1.00 70.06 196 ALA A O 1
ATOM 1518 N N . LEU A 1 197 ? 6.266 -10.073 5.645 1.00 61.62 197 LEU A N 1
ATOM 1519 C CA . LEU A 1 197 ? 6.063 -9.730 7.061 1.00 61.62 197 LEU A CA 1
ATOM 1520 C C . LEU A 1 197 ? 4.747 -8.968 7.263 1.00 61.62 197 LEU A C 1
ATOM 1522 O O . LEU A 1 197 ? 4.078 -9.240 8.286 1.00 61.62 197 LEU A O 1
#

Secondary structure (DSSP, 8-state):
------------PPPPHHHHHS-SS--HHHHHHHHHHHHHHHHHHHHHHHHHHTTGGGSS-SSSSSSTTS-SS--GGGHHHHHHHHHHHHHHHHHHHHHHHHHHHHHHHH--S---HHHHHHHHHH-S--HHHHTSHHHHHHHHTT-SPP--TTHHHHHHHHHHHHHHHHHHHHHHHHHHTTS-HHHHHHHHHHH--

Foldseek 3Di:
DDDDDDPDPPPPDPDDPCCLLAPLADDVSLVVLVVVLVVLLVVLLVLVVVLVVVVLLCLQLAPPASHPVRHNAHDPVSPPSVVSNNVSVVSLVVSLVSLVSSLNRLVNNQVVDDDDPQLVVLCLPPQLDDVVLCPDPVVVVCVVVVSHGPPDPSSVSNVVSSLSNVLSVVLSVLSRVCSVVVNDVVSVVVSSVSSVD

Solvent-accessible surface area (backbone atoms only — not comparable to full-atom values): 11183 Å² total; per-residue (Å²): 135,87,83,81,78,76,80,76,84,71,79,85,72,76,78,49,71,66,52,64,59,42,26,69,56,96,45,72,60,51,55,49,33,50,52,50,38,52,53,43,49,54,51,45,54,52,44,50,50,47,24,59,77,70,66,12,71,63,29,38,75,31,64,97,36,28,34,80,92,66,41,75,58,78,55,84,89,46,48,71,36,11,50,49,31,49,50,47,56,51,45,52,56,52,40,51,54,41,37,53,50,34,35,50,24,42,48,30,47,68,48,77,63,93,67,53,70,69,37,51,53,43,39,73,73,60,41,71,71,52,74,75,48,51,74,36,74,66,32,47,52,37,42,78,71,55,46,50,68,76,97,45,94,52,42,60,57,48,38,52,35,48,50,50,62,54,44,53,58,51,47,53,49,53,54,40,52,28,46,80,56,70,65,40,66,68,57,53,50,52,49,53,54,64,72,74,109

Mean predicted aligned error: 11.07 Å